Protein 6YXH (pdb70)

Sequence (350 aa):
FAPAADREGYWGPTTSTLDWCEENYSVTWYIAEFWNTVSNLIMIIPPMFGAVQSVRDGLEKRYIASYLALTVVGMGSWCFHMTLKYEMQLLDELPMIYSCCIFVYCMFECFKIKNSVNYHLLFTLVLFSLIVTTVYLKVKEPIFHQVMYGMLVFTLVLRSIYIVTWVYPWLRGLGYTSLGIFLLGFLFWNIDNIFCESLRNFRKKVPPIIGITTQFHAWWHILTGLGSYLHILFSLYTRTLYLRADLEDNWETLNDNLKVIEKADNAAQVKDALTKMRAAALDAQKATPPKLEDKSPDSPEMKDFRHGFDILVGQIDDALKLANEGKVKEAQAAAEQLKTTRNAYIQKYL

InterPro domains:
  IPR008901 Alkaline ceramidase [PF05875] (12-251)
  IPR008901 Alkaline ceramidase [PTHR46187] (1-266)

Solvent-accessible surface area: 19462 Å² total; per-residue (Å²): 236,103,94,92,83,71,88,116,55,114,177,44,118,66,76,23,65,33,69,23,31,6,23,11,11,51,88,36,155,126,9,0,0,47,76,1,0,47,12,0,85,58,13,32,87,45,0,88,139,3,4,77,80,2,82,179,73,63,61,43,174,36,2,27,37,2,5,70,12,7,9,70,12,0,94,3,4,79,31,2,0,34,40,0,73,38,98,50,0,22,96,17,11,24,16,31,0,83,9,6,9,53,14,11,27,2,0,78,6,0,56,86,134,115,152,40,81,38,127,155,33,59,128,79,16,84,98,44,14,108,97,4,22,68,48,4,71,169,79,113,93,19,120,55,10,59,94,39,34,34,75,4,28,114,44,13,34,90,40,16,60,105,0,8,80,187,51,40,80,206,3,144,51,33,10,100,66,12,37,42,34,26,99,71,0,95,94,48,37,47,60,12,50,125,126,72,88,39,90,143,18,172,199,159,131,70,122,47,127,89,0,37,45,28,12,38,7,9,89,31,5,43,20,13,0,77,2,18,55,35,22,2,42,1,4,23,99,0,4,78,35,90,72,162,52,84,22,135,63,14,50,110,48,2,31,82,17,4,106,65,0,43,141,9,138,71,53,74,75,3,92,70,0,0,71,91,0,88,58,4,0,58,74,0,27,174,33,48,0,72,128,7,126,118,91,60,92,93,14,102,58,6,106,57,0,76,97,0,0,85,53,1,15,32,35,0,57,89,1,26,131,54,21,95,101,48,103,51,174,90,0,45,70,13,3,102,86,0,48,77,5,37,66,56,82,0,79,109,24,59

B-factor: mean 84.84, std 27.96, range [41.09, 172.01]

Organism: Homo sapiens (NCBI:txid9606)

Foldseek 3Di:
DDDDDQQPDADDDQAAPDDFLARQQNPHNQFTQDLQQVLLCLQQPVLVVQLVVCVVVVHDPLLNVLSVLSNQLSVLSNQCRGRNHHVSVCSNLLSLLVSLLSLLLLLVCLQPDPPDDDVPSVVVSVVLSVVLVVVCVVPVDVVSSVVSSVVSVVVSLVSLVCCCPPPNVPCVVLSVLLVVLQVVLVVLVVCSVVVSDQDQCVPDDNPPVSNVVNNSSSSSSNSNSVSSSSSSVSSVVSNCVSVDDALVRLVVLLVVLLVQLLPPDDLVSLLVSLVSNLVSLVRNLPDQFPLCPVDDCPDPLNVQLNVLSVVLNVLSVVLNVCSVVVVSVVSSVCSVVNVVSCVVGHVVRD

Nearest PDB structures (foldseek):
  6yxh-assembly1_A  TM=1.003E+00  e=4.697E-46  Homo sapiens
  5yo3-assembly1_A  TM=9.743E-01  e=7.204E-10  Escherichia coli
  7f61-assembly1_B  TM=9.535E-01  e=5.838E-10  Escherichia coli
  5yo4-assembly1_A  TM=9.594E-01  e=1.097E-09  Escherichia coli
  5yo5-assembly3_C  TM=9.570E-01  e=1.536E-09  Escherichia coli

Radius of gyration: 27.74 Å; Cα contacts (8 Å, |Δi|>4): 445; chains: 1; bounding box: 47×47×91 Å

CATH classification: 1.20.120.10

Secondary structure (DSSP, 8-state):
-----S----SS---SS---SS-TTSS-SS-SSSHHHHTTGGGTHHHHHHHHHHHHTT--HHHHHHHHHHHHHHHHHHHHHHH--HHHHHHHHHHHHHHHHHHHHHHHHTTSPTT---HHHHHHHHHHHHHHHHHHHHS--HHHHHHHHHHHHHHHHHHHHHIIIII-GGGHHHHHHHHHHHHHHHHHHHHHHHS---HHHHHS--SSHHHHTT-HHHHHHHHHHHHHHHHHHHHHHHHHHHH---HHHHHHHHHHHHHHHHH--SHHHHHHHHHHHHHHHHHHTTS--GGGTTS-TTSHHHHHHHHHHHHHHHHHHHHHHHHHTT-HHHHHTHHHHHHHHHHHHTGGG-

Structure (mmCIF, N/CA/C/O backbone):
data_6YXH
#
_entry.id   6YXH
#
_cell.length_a   61.47
_cell.length_b   69.97
_cell.length_c   259.49
_cell.angle_alpha   90
_cell.angle_beta   90
_cell.angle_gamma   90
#
_symmetry.space_group_name_H-M   'C 2 2 21'
#
loop_
_entity.id
_entity.type
_entity.pdbx_description
1 polymer 'Alkaline ceramidase 3'
2 non-polymer 'ZINC ION'
3 non-polymer 'SULFATE ION'
4 non-polymer 'SODIUM ION'
5 non-polymer 'CALCIUM ION'
6 non-polymer 'MAGNESIUM ION'
7 water water
#
loop_
_atom_site.group_PDB
_atom_site.id
_atom_site.type_symbol
_atom_site.label_atom_id
_atom_site.label_alt_id
_atom_site.label_comp_id
_atom_site.label_asym_id
_atom_site.label_entity_id
_atom_site.label_seq_id
_atom_site.pdbx_PDB_ins_code
_atom_site.Cartn_x
_atom_site.Cartn_y
_atom_site.Cartn_z
_atom_site.occupancy
_atom_site.B_iso_or_equiv
_atom_site.auth_seq_id
_atom_site.auth_comp_id
_atom_site.auth_asym_id
_atom_site.auth_atom_id
_atom_site.pdbx_PDB_model_num
ATOM 1 N N . PHE A 1 1 ? 8.738 15.649 5.241 1 140.77 1 PHE A N 1
ATOM 2 C CA . PHE A 1 1 ? 8.334 14.708 6.287 1 141.4 1 PHE A CA 1
ATOM 3 C C . PHE A 1 1 ? 9.492 13.742 6.675 1 141.4 1 PHE A C 1
ATOM 4 O O . PHE A 1 1 ? 10.531 13.727 6.008 1 141.25 1 PHE A O 1
ATOM 12 N N . ALA A 1 2 ? 9.316 12.943 7.761 1 141.09 2 ALA A N 1
ATOM 13 C CA . ALA A 1 2 ? 10.309 11.957 8.203 1 141 2 ALA A CA 1
ATOM 14 C C . ALA A 1 2 ? 9.845 10.473 8.052 1 140.5 2 ALA A C 1
ATOM 15 O O . ALA A 1 2 ? 9.783 9.744 9.053 1 140.85 2 ALA A O 1
ATOM 17 N N . PRO A 1 3 ? 9.608 9.982 6.807 1 139.41 3 PRO A N 1
ATOM 18 C CA . PRO A 1 3 ? 9.091 8.619 6.631 1 138.51 3 PRO A CA 1
ATOM 19 C C . PRO A 1 3 ? 10.03 7.683 5.821 1 136.75 3 PRO A C 1
ATOM 20 O O . PRO A 1 3 ? 11.151 8.054 5.46 1 136.44 3 PRO A O 1
ATOM 24 N N . ALA A 1 4 ? 9.556 6.463 5.511 1 135.23 4 ALA A N 1
ATOM 25 C CA . ALA A 1 4 ? 10.336 5.502 4.754 1 134.66 4 ALA A CA 1
ATOM 26 C C . ALA A 1 4 ? 10.515 5.923 3.274 1 134.97 4 ALA A C 1
ATOM 27 O O . ALA A 1 4 ? 9.542 6.243 2.57 1 135.67 4 ALA A O 1
ATOM 29 N N . ALA A 1 5 ? 11.772 5.931 2.798 1 133.63 5 ALA A N 1
ATOM 30 C CA . ALA A 1 5 ? 12.064 6.287 1.416 1 132.06 5 ALA A CA 1
ATOM 31 C C . ALA A 1 5 ? 11.442 5.258 0.471 1 130.74 5 ALA A C 1
ATOM 32 O O . ALA A 1 5 ? 11.146 4.129 0.872 1 130.56 5 ALA A O 1
ATOM 34 N N . ASP A 1 6 ? 11.2 5.662 -0.771 1 129.66 6 ASP A N 1
ATOM 35 C CA . ASP A 1 6 ? 10.591 4.78 -1.767 1 129.05 6 ASP A CA 1
ATOM 36 C C . ASP A 1 6 ? 11.633 3.962 -2.571 1 127.17 6 ASP A C 1
ATOM 37 O O . ASP A 1 6 ? 11.263 3.013 -3.259 1 127.11 6 ASP A O 1
ATOM 42 N N . ARG A 1 7 ? 12.929 4.292 -2.429 1 125.58 7 ARG A N 1
ATOM 43 C CA . ARG A 1 7 ? 14.028 3.568 -3.041 1 124.8 7 ARG A CA 1
ATOM 44 C C . ARG A 1 7 ? 14.195 2.256 -2.246 1 124.95 7 ARG A C 1
ATOM 45 O O . ARG A 1 7 ? 14.852 2.256 -1.209 1 125.02 7 ARG A O 1
ATOM 53 N N . GLU A 1 8 ? 13.599 1.145 -2.708 1 124.86 8 GLU A N 1
ATOM 54 C CA . GLU A 1 8 ? 13.692 -0.139 -1.992 1 125.22 8 GLU A CA 1
ATOM 55 C C . GLU A 1 8 ? 14.936 -0.972 -2.354 1 126.21 8 GLU A C 1
ATOM 56 O O . GLU A 1 8 ? 14.851 -2.198 -2.441 1 126.12 8 GLU A O 1
ATOM 62 N N . GLY A 1 9 ? 16.073 -0.29 -2.524 1 126.92 9 GLY A N 1
ATOM 63 C CA . GLY A 1 9 ? 17.38 -0.844 -2.876 1 128.02 9 GLY A CA 1
ATOM 64 C C . GLY A 1 9 ? 17.639 -2.314 -2.594 1 129.12 9 GLY A C 1
ATOM 65 O O . GLY A 1 9 ? 17.281 -2.835 -1.532 1 128.91 9 GLY A O 1
ATOM 66 N N . TYR A 1 10 ? 18.28 -2.976 -3.563 1 130.04 10 TYR A N 1
ATOM 67 C CA . TYR A 1 10 ? 18.639 -4.397 -3.577 1 131.51 10 TYR A CA 1
ATOM 68 C C . TYR A 1 10 ? 20.022 -4.579 -4.322 1 132.01 10 TYR A C 1
ATOM 69 O O . TYR A 1 10 ? 20.752 -3.6 -4.473 1 132.33 10 TYR A O 1
ATOM 78 N N . TRP A 1 11 ? 20.396 -5.837 -4.682 1 131.89 11 TRP A N 1
ATOM 79 C CA . TRP A 1 11 ? 21.54 -6.352 -5.442 1 132.1 11 TRP A CA 1
ATOM 80 C C . TRP A 1 11 ? 22.817 -5.474 -5.493 1 130.41 11 TRP A C 1
ATOM 81 O O . TRP A 1 11 ? 23.406 -5.264 -6.561 1 130.18 11 TRP A O 1
ATOM 92 N N . GLY A 1 12 ? 23.253 -5.011 -4.33 1 128.84 12 GLY A N 1
ATOM 93 C CA . GLY A 1 12 ? 24.448 -4.186 -4.218 1 127.87 12 GLY A CA 1
ATOM 94 C C . GLY A 1 12 ? 24.191 -2.705 -4.031 1 126.29 12 GLY A C 1
ATOM 95 O O . GLY A 1 12 ? 23.18 -2.178 -4.492 1 126.11 12 GLY A O 1
ATOM 96 N N . PRO A 1 13 ? 25.108 -2 -3.345 1 125.08 13 PRO A N 1
ATOM 97 C CA . PRO A 1 13 ? 24.928 -0.547 -3.177 1 124.04 13 PRO A CA 1
ATOM 98 C C . PRO A 1 13 ? 25.234 0.227 -4.458 1 122.61 13 PRO A C 1
ATOM 99 O O . PRO A 1 13 ? 25.985 -0.24 -5.318 1 122.75 13 PRO A O 1
ATOM 103 N N . THR A 1 14 ? 24.625 1.401 -4.598 1 121.14 14 THR A N 1
ATOM 104 C CA . THR A 1 14 ? 24.802 2.224 -5.779 1 120.31 14 THR A CA 1
ATOM 105 C C . THR A 1 14 ? 26.157 2.918 -5.762 1 120.01 14 THR A C 1
ATOM 106 O O . THR A 1 14 ? 26.374 3.836 -4.971 1 120.14 14 THR A O 1
ATOM 110 N N . THR A 1 15 ? 27.073 2.477 -6.631 1 119.37 15 THR A N 1
ATOM 111 C CA . THR A 1 15 ? 28.41 3.071 -6.703 1 119.36 15 THR A CA 1
ATOM 112 C C . THR A 1 15 ? 28.554 4.055 -7.881 1 119.18 15 THR A C 1
ATOM 113 O O . THR A 1 15 ? 29.671 4.263 -8.354 1 119.42 15 THR A O 1
ATOM 117 N N . SER A 1 16 ? 27.444 4.626 -8.384 1 118.38 16 SER A N 1
ATOM 118 C CA . SER A 1 16 ? 27.508 5.574 -9.494 1 117.97 16 SER A CA 1
ATOM 119 C C . SER A 1 16 ? 27.508 7.021 -9.008 1 117.55 16 SER A C 1
ATOM 120 O O . SER A 1 16 ? 26.971 7.321 -7.939 1 117.79 16 SER A O 1
ATOM 123 N N . THR A 1 17 ? 28.072 7.932 -9.811 1 116.84 17 THR A N 1
ATOM 124 C CA . THR A 1 17 ? 28.097 9.356 -9.461 1 116.63 17 THR A CA 1
ATOM 125 C C . THR A 1 17 ? 26.708 10.043 -9.624 1 115.27 17 THR A C 1
ATOM 126 O O . THR A 1 17 ? 26.537 11.177 -9.167 1 115.54 17 THR A O 1
ATOM 130 N N . LEU A 1 18 ? 25.723 9.357 -10.239 1 113.52 18 LEU A N 1
ATOM 131 C CA . LEU A 1 18 ? 24.38 9.902 -10.358 1 112.48 18 LEU A CA 1
ATOM 132 C C . LEU A 1 18 ? 23.302 8.808 -10.292 1 110.48 18 LEU A C 1
ATOM 133 O O . LEU A 1 18 ? 23.529 7.67 -10.703 1 110.22 18 LEU A O 1
ATOM 138 N N . ASP A 1 19 ? 22.153 9.163 -9.702 1 109 19 ASP A N 1
ATOM 139 C CA . ASP A 1 19 ? 20.97 8.318 -9.517 1 107.98 19 ASP A CA 1
ATOM 140 C C . ASP A 1 19 ? 19.776 9.132 -10.011 1 106.92 19 ASP A C 1
ATOM 141 O O . ASP A 1 19 ? 19.625 10.303 -9.65 1 106.97 19 ASP A O 1
ATOM 146 N N . TRP A 1 20 ? 18.934 8.519 -10.832 1 105.86 20 TRP A N 1
ATOM 147 C CA . TRP A 1 20 ? 17.803 9.228 -11.42 1 105.72 20 TRP A CA 1
ATOM 148 C C . TRP A 1 20 ? 16.568 9.205 -10.512 1 106.81 20 TRP A C 1
ATOM 149 O O . TRP A 1 20 ? 16.512 8.411 -9.578 1 106.97 20 TRP A O 1
ATOM 160 N N . CYS A 1 21 ? 15.592 10.096 -10.765 1 107.56 21 CYS A N 1
ATOM 161 C CA . CYS A 1 21 ? 14.396 10.217 -9.93 1 108.79 21 CYS A CA 1
ATOM 162 C C . CYS A 1 21 ? 13.415 9.053 -10.087 1 109.41 21 CYS A C 1
ATOM 163 O O . CYS A 1 21 ? 12.219 9.236 -9.844 1 109.73 21 CYS A O 1
ATOM 166 N N . GLU A 1 22 ? 13.9 7.868 -10.474 1 109.34 22 GLU A N 1
ATOM 167 C CA . GLU A 1 22 ? 13.051 6.694 -10.501 1 110.06 22 GLU A CA 1
ATOM 168 C C . GLU A 1 22 ? 13.429 5.851 -9.282 1 111.09 22 GLU A C 1
ATOM 169 O O . GLU A 1 22 ? 14.615 5.634 -9.018 1 111.21 22 GLU A O 1
ATOM 175 N N . GLU A 1 23 ? 12.419 5.447 -8.503 1 111.6 23 GLU A N 1
ATOM 176 C CA . GLU A 1 23 ? 12.549 4.67 -7.263 1 112.42 23 GLU A CA 1
ATOM 177 C C . GLU A 1 23 ? 13.364 3.399 -7.51 1 112.71 23 GLU A C 1
ATOM 178 O O . GLU A 1 23 ? 12.996 2.595 -8.371 1 113.58 23 GLU A O 1
ATOM 184 N N . ASN A 1 24 ? 14.518 3.274 -6.82 1 111.69 24 ASN A N 1
ATOM 185 C CA . ASN A 1 24 ? 15.465 2.173 -6.976 1 110.97 24 ASN A CA 1
ATOM 186 C C . ASN A 1 24 ? 14.845 0.859 -6.605 1 110.19 24 ASN A C 1
ATOM 187 O O . ASN A 1 24 ? 14.186 0.769 -5.576 1 110.86 24 ASN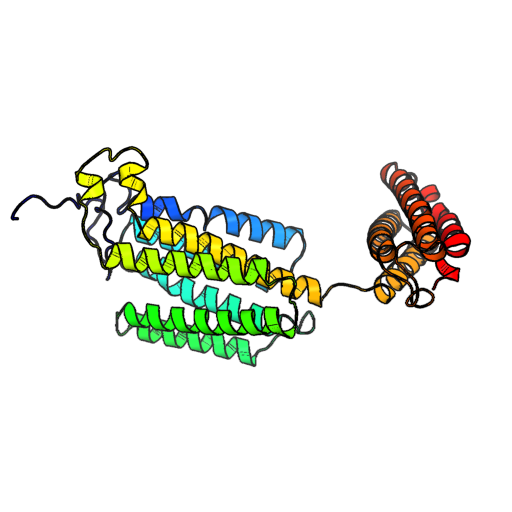 A O 1
ATOM 192 N N . TYR A 1 25 ? 14.974 -0.139 -7.49 1 108.98 25 TYR A N 1
ATOM 193 C CA . TYR A 1 25 ? 14.413 -1.486 -7.355 1 108.19 25 TYR A CA 1
ATOM 194 C C . TYR A 1 25 ? 12.975 -1.477 -6.788 1 110.18 25 TYR A C 1
ATOM 195 O O . TYR A 1 25 ? 12.709 -2.08 -5.756 1 110.6 25 TYR A O 1
ATOM 204 N N . SER A 1 26 ? 12.086 -0.707 -7.423 1 111.56 26 SER A N 1
ATOM 205 C CA . SER A 1 26 ? 10.698 -0.514 -7.003 1 113.45 26 SER A CA 1
ATOM 206 C C . SER A 1 26 ? 9.705 -1.474 -7.675 1 114.84 26 SER A C 1
ATOM 207 O O . SER A 1 26 ? 8.655 -1.76 -7.109 1 115.16 26 SER A O 1
ATOM 210 N N . VAL A 1 27 ? 9.988 -1.888 -8.911 1 115.5 27 VAL A N 1
ATOM 211 C CA . VAL A 1 27 ? 9.12 -2.79 -9.661 1 116.3 27 VAL A CA 1
ATOM 212 C C . VAL A 1 27 ? 9.578 -4.22 -9.384 1 117.5 27 VAL A C 1
ATOM 213 O O . VAL A 1 27 ? 8.766 -5.075 -9.02 1 117.63 27 VAL A O 1
ATOM 217 N N . THR A 1 28 ? 10.899 -4.459 -9.509 1 117.98 28 THR A N 1
ATOM 218 C CA . THR A 1 28 ? 11.499 -5.772 -9.313 1 118.53 28 THR A CA 1
ATOM 219 C C . THR A 1 28 ? 12.847 -5.717 -8.586 1 118.46 28 THR A C 1
ATOM 220 O O . THR A 1 28 ? 13.602 -4.746 -8.742 1 118.84 28 THR A O 1
ATOM 224 N N . TRP A 1 29 ? 13.174 -6.816 -7.86 1 117.6 29 TRP A N 1
ATOM 225 C CA . TRP A 1 29 ? 14.448 -7.033 -7.162 1 117.43 29 TRP A CA 1
ATOM 226 C C . TRP A 1 29 ? 15.635 -7.121 -8.145 1 117.35 29 TRP A C 1
ATOM 227 O O . TRP A 1 29 ? 16.774 -6.896 -7.75 1 117.46 29 TRP A O 1
ATOM 238 N N . TYR A 1 30 ? 15.371 -7.462 -9.422 1 116.85 30 TYR A N 1
ATOM 239 C CA . TYR A 1 30 ? 16.385 -7.619 -10.452 1 116.32 30 TYR A CA 1
ATOM 240 C C . TYR A 1 30 ? 17.049 -6.303 -10.903 1 115.56 30 TYR A C 1
ATOM 241 O O . TYR A 1 30 ? 18.283 -6.244 -10.984 1 115.86 30 TYR A O 1
ATOM 250 N N . ILE A 1 31 ? 16.253 -5.261 -11.238 1 114.32 31 ILE A N 1
ATOM 251 C CA . ILE A 1 31 ? 16.83 -4.024 -11.773 1 113.4 31 ILE A CA 1
ATOM 252 C C . ILE A 1 31 ? 16.436 -2.743 -11.002 1 112.55 31 ILE A C 1
ATOM 253 O O . ILE A 1 31 ? 15.302 -2.607 -10.531 1 113.04 31 ILE A O 1
ATOM 258 N N . ALA A 1 32 ? 17.396 -1.815 -10.849 1 111.34 32 ALA A N 1
ATOM 259 C CA . ALA A 1 32 ? 17.171 -0.497 -10.234 1 111.03 32 ALA A CA 1
ATOM 260 C C . ALA A 1 32 ? 16.595 0.369 -11.34 1 111.57 32 ALA A C 1
ATOM 261 O O . ALA A 1 32 ? 17.136 0.318 -12.449 1 112.35 32 ALA A O 1
ATOM 263 N N . GLU A 1 33 ? 15.527 1.167 -11.107 1 110.75 33 GLU A N 1
ATOM 264 C CA . GLU A 1 33 ? 14.948 1.982 -12.218 1 109.84 33 GLU A CA 1
ATOM 265 C C . GLU A 1 33 ? 14.511 1.069 -13.385 1 108.61 33 GLU A C 1
ATOM 266 O O . GLU A 1 33 ? 15.324 0.762 -14.252 1 108.35 33 GLU A O 1
ATOM 272 N N . PHE A 1 34 ? 13.281 0.55 -13.326 1 107.92 34 PHE A N 1
ATOM 273 C CA . PHE A 1 34 ? 12.741 -0.392 -14.297 1 107.94 34 PHE A CA 1
ATOM 274 C C . PHE A 1 34 ? 12.492 0.215 -15.682 1 108.56 34 PHE A C 1
ATOM 275 O O . PHE A 1 34 ? 13.021 -0.308 -16.662 1 109.03 34 PHE A O 1
ATOM 283 N N . TRP A 1 35 ? 11.715 1.31 -15.776 1 108.17 35 TRP A N 1
ATOM 284 C CA . TRP A 1 35 ? 11.423 1.937 -17.061 1 108.03 35 TRP A CA 1
ATOM 285 C C . TRP A 1 35 ? 12.663 2.564 -17.669 1 106.83 35 TRP A C 1
ATOM 286 O O . TRP A 1 35 ? 12.856 2.441 -18.873 1 106.9 35 TRP A O 1
ATOM 297 N N . ASN A 1 36 ? 13.576 3.093 -16.845 1 105.55 36 ASN A N 1
ATOM 298 C CA . ASN A 1 36 ? 14.856 3.594 -17.354 1 104.76 36 ASN A CA 1
ATOM 299 C C . ASN A 1 36 ? 15.744 2.442 -17.923 1 103.98 36 ASN A C 1
ATOM 300 O O . ASN A 1 36 ? 16.717 2.71 -18.618 1 104.26 36 ASN A O 1
ATOM 305 N N . THR A 1 37 ? 15.395 1.171 -17.651 1 102.96 37 THR A N 1
ATOM 306 C CA . THR A 1 37 ? 16.106 0.009 -18.169 1 102.64 37 THR A CA 1
ATOM 307 C C . THR A 1 37 ? 15.387 -0.572 -19.408 1 101.18 37 THR A C 1
ATOM 308 O O . THR A 1 37 ? 16 -0.648 -20.472 1 101.21 37 THR A O 1
ATOM 312 N N . VAL A 1 38 ? 14.089 -0.954 -19.282 1 99.64 38 VAL A N 1
ATOM 313 C CA . VAL A 1 38 ? 13.322 -1.534 -20.394 1 98.62 38 VAL A CA 1
ATOM 314 C C . VAL A 1 38 ? 13.058 -0.507 -21.557 1 97.46 38 VAL A C 1
ATOM 315 O O . VAL A 1 38 ? 12.897 -0.921 -22.703 1 96.96 38 VAL A O 1
ATOM 319 N N . SER A 1 39 ? 13.055 0.808 -21.267 1 96.74 39 SER A N 1
ATOM 320 C CA . SER A 1 39 ? 12.87 1.815 -22.308 1 96.7 39 SER A CA 1
ATOM 321 C C . SER A 1 39 ? 14.091 1.961 -23.243 1 96.99 39 SER A C 1
ATOM 322 O O . SER A 1 39 ? 14.019 2.706 -24.226 1 97.37 39 SER A O 1
ATOM 325 N N . ASN A 1 40 ? 15.187 1.238 -22.968 1 96.51 40 ASN A N 1
ATOM 326 C CA . ASN A 1 40 ? 16.359 1.269 -23.832 1 96.66 40 ASN A CA 1
ATOM 327 C C . ASN A 1 40 ? 16.277 0.296 -25.019 1 96.44 40 ASN A C 1
ATOM 328 O O . ASN A 1 40 ? 17.196 0.294 -25.826 1 96.79 40 ASN A O 1
ATOM 333 N N . LEU A 1 41 ? 15.221 -0.544 -25.114 1 95.55 41 LEU A N 1
ATOM 334 C CA . LEU A 1 41 ? 15.06 -1.533 -26.186 1 94.89 41 LEU A CA 1
ATOM 335 C C . LEU A 1 41 ? 14.948 -0.891 -27.557 1 94.1 41 LEU A C 1
ATOM 336 O O . LEU A 1 41 ? 15.517 -1.414 -28.514 1 94.38 41 LEU A O 1
ATOM 341 N N . ILE A 1 42 ? 14.275 0.272 -27.656 1 92.82 42 ILE A N 1
ATOM 342 C CA . ILE A 1 42 ? 14.164 0.961 -28.948 1 91.56 42 ILE A CA 1
ATOM 343 C C . ILE A 1 42 ? 15.49 1.68 -29.36 1 89.92 42 ILE A C 1
ATOM 344 O O . ILE A 1 42 ? 15.512 2.457 -30.307 1 90.44 42 ILE A O 1
ATOM 349 N N . MET A 1 43 ? 16.586 1.344 -28.699 1 87.98 43 MET A N 1
ATOM 350 C CA . MET A 1 43 ? 17.946 1.789 -28.973 1 87.1 43 MET A CA 1
ATOM 351 C C . MET A 1 43 ? 18.919 0.591 -29.039 1 86.22 43 MET A C 1
ATOM 352 O O . MET A 1 43 ? 20.125 0.789 -29.182 1 86.11 43 MET A O 1
ATOM 357 N N . ILE A 1 44 ? 18.402 -0.639 -28.887 1 85.47 44 ILE A N 1
ATOM 358 C CA . ILE A 1 44 ? 19.154 -1.864 -28.948 1 85.86 44 ILE A CA 1
ATOM 359 C C . ILE A 1 44 ? 18.62 -2.623 -30.162 1 85.18 44 ILE A C 1
ATOM 360 O O . ILE A 1 44 ? 19.396 -2.986 -31.045 1 84.91 44 ILE A O 1
ATOM 365 N N . ILE A 1 45 ? 17.292 -2.813 -30.234 1 84.77 45 ILE A N 1
ATOM 366 C CA . ILE A 1 45 ? 16.668 -3.558 -31.318 1 85.37 45 ILE A CA 1
ATOM 367 C C . ILE A 1 45 ? 16.673 -2.772 -32.658 1 85.96 45 ILE A C 1
ATOM 368 O O . ILE A 1 45 ? 17.302 -3.282 -33.591 1 86.33 45 ILE A O 1
ATOM 373 N N . PRO A 1 46 ? 16.039 -1.563 -32.816 1 85.7 46 PRO A N 1
ATOM 374 C CA . PRO A 1 46 ? 16.095 -0.876 -34.126 1 85.26 46 PRO A CA 1
ATOM 375 C C . PRO A 1 46 ? 17.496 -0.682 -34.712 1 85.54 46 PRO A C 1
ATOM 376 O O . PRO A 1 46 ? 17.675 -1.08 -35.862 1 86.03 46 PRO A O 1
ATOM 380 N N . PRO A 1 47 ? 18.52 -0.173 -33.984 1 85.4 47 PRO A N 1
ATOM 381 C CA . PRO A 1 47 ? 19.854 -0.041 -34.604 1 85.4 47 PRO A CA 1
ATOM 382 C C . PRO A 1 47 ? 20.538 -1.354 -34.964 1 85.41 47 PRO A C 1
ATOM 383 O O . PRO A 1 47 ? 21.435 -1.344 -35.804 1 85.59 47 PRO A O 1
ATOM 387 N N . MET A 1 48 ? 20.113 -2.475 -34.369 1 85.34 48 MET A N 1
ATOM 388 C CA . MET A 1 48 ? 20.684 -3.77 -34.724 1 86.19 48 MET A CA 1
ATOM 389 C C . MET A 1 48 ? 20.11 -4.275 -36.053 1 85.61 48 MET A C 1
ATOM 390 O O . MET A 1 48 ? 20.838 -4.866 -36.852 1 85.27 48 MET A O 1
ATOM 395 N N . PHE A 1 49 ? 18.827 -3.968 -36.317 1 85.3 49 PHE A N 1
ATOM 396 C CA . PHE A 1 49 ? 18.152 -4.269 -37.582 1 85.43 49 PHE A CA 1
ATOM 397 C C . PHE A 1 49 ? 18.684 -3.41 -38.754 1 84.3 49 PHE A C 1
ATOM 398 O O . PHE A 1 49 ? 18.662 -3.858 -39.91 1 84.06 49 PHE A O 1
ATOM 406 N N . GLY A 1 50 ? 19.151 -2.193 -38.435 1 83.01 50 GLY A N 1
ATOM 407 C CA . GLY A 1 50 ? 19.755 -1.28 -39.392 1 81.64 50 GLY A CA 1
ATOM 408 C C . GLY A 1 50 ? 21.17 -1.706 -39.739 1 80.03 50 GLY A C 1
ATOM 409 O O . GLY A 1 50 ? 21.569 -1.643 -40.9 1 79.31 50 GLY A O 1
ATOM 410 N N . ALA A 1 51 ? 21.941 -2.161 -38.743 1 79.67 51 ALA A N 1
ATOM 411 C CA . ALA A 1 51 ? 23.313 -2.613 -38.987 1 80.08 51 ALA A CA 1
ATOM 412 C C . ALA A 1 51 ? 23.338 -3.871 -39.868 1 80.87 51 ALA A C 1
ATOM 413 O O . ALA A 1 51 ? 24.238 -4.015 -40.697 1 80.83 51 ALA A O 1
ATOM 415 N N . VAL A 1 52 ? 22.351 -4.782 -39.695 1 81.16 52 VAL A N 1
ATOM 416 C CA . VAL A 1 52 ? 22.314 -6.007 -40.489 1 81.89 52 VAL A CA 1
ATOM 417 C C . VAL A 1 52 ? 21.791 -5.726 -41.904 1 82.33 52 VAL A C 1
ATOM 418 O O . VAL A 1 52 ? 22.314 -6.306 -42.855 1 82.6 52 VAL A O 1
ATOM 422 N N . GLN A 1 53 ? 20.815 -4.802 -42.071 1 82.12 53 GLN A N 1
ATOM 423 C CA . GLN A 1 53 ? 20.354 -4.433 -43.412 1 82.25 53 GLN A CA 1
ATOM 424 C C . GLN A 1 53 ? 21.516 -3.724 -44.142 1 82.14 53 GLN A C 1
ATOM 425 O O . GLN A 1 53 ? 21.789 -4.042 -45.289 1 82.53 53 GLN A O 1
ATOM 431 N N . SER A 1 54 ? 22.235 -2.835 -43.448 1 81.41 54 SER A N 1
ATOM 432 C CA . SER A 1 54 ? 23.394 -2.136 -44.004 1 81.08 54 SER A CA 1
ATOM 433 C C . SER A 1 54 ? 24.51 -3.078 -44.477 1 80.06 54 SER A C 1
ATOM 434 O O . SER A 1 54 ? 25.16 -2.768 -45.466 1 79.59 54 SER A O 1
ATOM 437 N N . VAL A 1 55 ? 24.745 -4.204 -43.782 1 79.99 55 VAL A N 1
ATOM 438 C CA . VAL A 1 55 ? 25.76 -5.163 -44.233 1 80.58 55 VAL A CA 1
ATOM 439 C C . VAL A 1 55 ? 25.224 -5.941 -45.449 1 81.05 55 VAL A C 1
ATOM 440 O O . VAL A 1 55 ? 25.933 -6.086 -46.447 1 81.11 55 VAL A O 1
ATOM 444 N N . ARG A 1 56 ? 23.939 -6.349 -45.41 1 80.93 56 ARG A N 1
ATOM 445 C CA . ARG A 1 56 ? 23.341 -7.123 -46.49 1 81.24 56 ARG A CA 1
ATOM 446 C C . ARG A 1 56 ? 23.343 -6.311 -47.774 1 79.86 56 ARG A C 1
ATOM 447 O O . ARG A 1 56 ? 23.867 -6.779 -48.77 1 80.54 56 ARG A O 1
ATOM 455 N N . ASP A 1 57 ? 22.905 -5.057 -47.71 1 77.94 57 ASP A N 1
ATOM 456 C CA . ASP A 1 57 ? 22.899 -4.12 -48.838 1 76.23 57 ASP A CA 1
ATOM 457 C C . ASP A 1 57 ? 24.295 -3.669 -49.29 1 73.96 57 ASP A C 1
ATOM 458 O O . ASP A 1 57 ? 24.381 -2.862 -50.208 1 74.8 57 ASP A O 1
ATOM 463 N N . GLY A 1 58 ? 25.351 -4.128 -48.633 1 71.25 58 GLY A N 1
ATOM 464 C CA . GLY A 1 58 ? 26.705 -3.718 -48.949 1 69.89 58 GLY A CA 1
ATOM 465 C C . GLY A 1 58 ? 26.919 -2.217 -48.881 1 68.76 58 GLY A C 1
ATOM 466 O O . GLY A 1 58 ? 27.308 -1.613 -49.882 1 69 58 GLY A O 1
ATOM 467 N N . LEU A 1 59 ? 26.606 -1.58 -47.725 1 66.97 59 LEU A N 1
ATOM 468 C CA . LEU A 1 59 ? 26.81 -0.14 -47.564 1 65.52 59 LEU A CA 1
ATOM 469 C C . LEU A 1 59 ? 28.211 0.132 -47.023 1 64.92 59 LEU A C 1
ATOM 470 O O . LEU A 1 59 ? 28.932 -0.817 -46.685 1 65.41 59 LEU A O 1
ATOM 475 N N . GLU A 1 60 ? 28.627 1.419 -46.984 1 63.55 60 GLU A N 1
ATOM 476 C CA . GLU A 1 60 ? 29.941 1.813 -46.477 1 62.43 60 GLU A CA 1
ATOM 477 C C . GLU A 1 60 ? 30.043 1.569 -44.996 1 62.81 60 GLU A C 1
ATOM 478 O O . GLU A 1 60 ? 29.12 1.902 -44.271 1 62.74 60 GLU A O 1
ATOM 484 N N . LYS A 1 61 ? 31.163 0.955 -44.564 1 63.42 61 LYS A N 1
ATOM 485 C CA . LYS A 1 61 ? 31.525 0.586 -43.195 1 64.58 61 LYS A CA 1
ATOM 486 C C . LYS A 1 61 ? 31.098 1.592 -42.125 1 64.96 61 LYS A C 1
ATOM 487 O O . LYS A 1 61 ? 30.563 1.189 -41.09 1 64.72 61 LYS A O 1
ATOM 493 N N . ARG A 1 62 ? 31.353 2.896 -42.369 1 65.14 62 ARG A N 1
ATOM 494 C CA . ARG A 1 62 ? 31.017 3.975 -41.466 1 65.63 62 ARG A CA 1
ATOM 495 C C . ARG A 1 62 ? 29.533 4.032 -41.145 1 67.51 62 ARG A C 1
ATOM 496 O O . ARG A 1 62 ? 29.196 4.408 -40.032 1 68.43 62 ARG A O 1
ATOM 504 N N . TYR A 1 63 ? 28.641 3.627 -42.067 1 68.27 63 TYR A N 1
ATOM 505 C CA . TYR A 1 63 ? 27.2 3.607 -41.76 1 69.39 63 TYR A CA 1
ATOM 506 C C . TYR A 1 63 ? 26.806 2.327 -40.982 1 69.26 63 TYR A C 1
ATOM 507 O O . TYR A 1 63 ? 25.777 2.33 -40.304 1 69.66 63 TYR A O 1
ATOM 516 N N . ILE A 1 64 ? 27.636 1.267 -41.032 1 68.44 64 ILE A N 1
ATOM 517 C CA . ILE A 1 64 ? 27.375 0.047 -40.267 1 68.77 64 ILE A CA 1
ATOM 518 C C . ILE A 1 64 ? 27.793 0.306 -38.798 1 69.18 64 ILE A C 1
ATOM 519 O O . ILE A 1 64 ? 27.034 0.003 -37.868 1 69.74 64 ILE A O 1
ATOM 524 N N . ALA A 1 65 ? 28.999 0.909 -38.619 1 68.33 65 ALA A N 1
ATOM 525 C CA . ALA A 1 65 ? 29.572 1.335 -37.36 1 67.77 65 ALA A CA 1
ATOM 526 C C . ALA A 1 65 ? 28.61 2.305 -36.67 1 68.56 65 ALA A C 1
ATOM 527 O O . ALA A 1 65 ? 28.424 2.208 -35.476 1 69.12 65 ALA A O 1
ATOM 529 N N . SER A 1 66 ? 27.99 3.223 -37.402 1 68.83 66 SER A N 1
ATOM 530 C CA . SER A 1 66 ? 27.041 4.184 -36.843 1 69.69 66 SER A CA 1
ATOM 531 C C . SER A 1 66 ? 25.879 3.492 -36.131 1 70.61 66 SER A C 1
ATOM 532 O O . SER A 1 66 ? 25.572 3.837 -34.997 1 71.61 66 SER A O 1
ATOM 535 N N . TYR A 1 67 ? 25.285 2.486 -36.765 1 70.59 67 TYR A N 1
ATOM 536 C CA . TYR A 1 67 ? 24.19 1.682 -36.227 1 71.36 67 TYR A CA 1
ATOM 537 C C . TYR A 1 67 ? 24.621 0.791 -35.049 1 72.62 67 TYR A C 1
ATOM 538 O O . TYR A 1 67 ? 23.84 0.55 -34.127 1 72.63 67 TYR A O 1
ATOM 547 N N . LEU A 1 68 ? 25.851 0.27 -35.108 1 73.13 68 LEU A N 1
ATOM 548 C CA . LEU A 1 68 ? 26.406 -0.571 -34.06 1 73.76 68 LEU A CA 1
ATOM 549 C C . LEU A 1 68 ? 26.753 0.251 -32.832 1 74.78 68 LEU A C 1
ATOM 550 O O . LEU A 1 68 ? 26.485 -0.18 -31.704 1 75.15 68 LEU A O 1
ATOM 555 N N . ALA A 1 69 ? 27.302 1.45 -33.043 1 75.2 69 ALA A N 1
ATOM 556 C CA . ALA A 1 69 ? 27.637 2.384 -31.979 1 76.21 69 ALA A CA 1
ATOM 557 C C . ALA A 1 69 ? 26.369 2.753 -31.183 1 77.13 69 ALA A C 1
ATOM 558 O O . ALA A 1 69 ? 26.37 2.646 -29.96 1 77.72 69 ALA A O 1
ATOM 560 N N . LEU A 1 70 ? 25.266 3.057 -31.873 1 77.13 70 LEU A N 1
ATOM 561 C CA . LEU A 1 70 ? 23.994 3.346 -31.223 1 77.73 70 LEU A CA 1
ATOM 562 C C . LEU A 1 70 ? 23.465 2.114 -30.429 1 79.2 70 LEU A C 1
ATOM 563 O O . LEU A 1 70 ? 22.76 2.287 -29.445 1 80.13 70 LEU A O 1
ATOM 568 N N . THR A 1 71 ? 23.815 0.882 -30.833 1 79.45 71 THR A N 1
ATOM 569 C CA . THR A 1 71 ? 23.391 -0.321 -30.119 1 80.21 71 THR A CA 1
ATOM 570 C C . THR A 1 71 ? 24.225 -0.464 -28.86 1 81.21 71 THR A C 1
ATOM 571 O O . THR A 1 71 ? 23.662 -0.759 -27.809 1 81.53 71 THR A O 1
ATOM 575 N N . VAL A 1 72 ? 25.559 -0.216 -28.958 1 81.2 72 VAL A N 1
ATOM 576 C CA . VAL A 1 72 ? 26.517 -0.226 -27.855 1 81.22 72 VAL A CA 1
ATOM 577 C C . VAL A 1 72 ? 26.062 0.76 -26.782 1 82.02 72 VAL A C 1
ATOM 578 O O . VAL A 1 72 ? 26.065 0.424 -25.596 1 82.36 72 VAL A O 1
ATOM 582 N N . VAL A 1 73 ? 25.643 1.96 -27.199 1 82.57 73 VAL A N 1
ATOM 583 C CA . VAL A 1 73 ? 25.112 2.981 -26.289 1 83.46 73 VAL A CA 1
ATOM 584 C C . VAL A 1 73 ? 23.848 2.455 -25.601 1 85.12 73 VAL A C 1
ATOM 585 O O . VAL A 1 73 ? 23.69 2.632 -24.401 1 85.87 73 VAL A O 1
ATOM 589 N N . GLY A 1 74 ? 22.973 1.813 -26.365 1 85.55 74 GLY A N 1
ATOM 590 C CA . GLY A 1 74 ? 21.738 1.234 -25.86 1 86.69 74 GLY A CA 1
ATOM 591 C C . GLY A 1 74 ? 21.946 0.19 -24.784 1 87.84 74 GLY A C 1
ATOM 592 O O . GLY A 1 74 ? 21.257 0.219 -23.766 1 88.15 74 GLY A O 1
ATOM 593 N N . MET A 1 75 ? 22.906 -0.725 -24.986 1 88.5 75 MET A N 1
ATOM 594 C CA . MET A 1 75 ? 23.228 -1.782 -24.023 1 89.85 75 MET A CA 1
ATOM 595 C C . MET A 1 75 ? 23.905 -1.238 -22.772 1 91.22 75 MET A C 1
ATOM 596 O O . MET A 1 75 ? 23.696 -1.764 -21.668 1 91.55 75 MET A O 1
ATOM 601 N N . GLY A 1 76 ? 24.731 -0.212 -22.951 1 91.69 76 GLY A N 1
ATOM 602 C CA . GLY A 1 76 ? 25.411 0.436 -21.841 1 92.75 76 GLY A CA 1
ATOM 603 C C . GLY A 1 76 ? 24.437 1.142 -20.924 1 93.9 76 GLY A C 1
ATOM 604 O O . GLY A 1 76 ? 24.593 1.1 -19.708 1 94.14 76 GLY A O 1
ATOM 605 N N . SER A 1 77 ? 23.392 1.753 -21.503 1 94.54 77 SER A N 1
ATOM 606 C CA . SER A 1 77 ? 22.34 2.447 -20.77 1 95.56 77 SER A CA 1
ATOM 607 C C . SER A 1 77 ? 21.501 1.448 -19.994 1 97.26 77 SER A C 1
ATOM 608 O O . SER A 1 77 ? 21.21 1.67 -18.821 1 97.41 77 SER A O 1
ATOM 611 N N . TRP A 1 78 ? 21.132 0.341 -20.646 1 98.29 78 TRP A N 1
ATOM 612 C CA . TRP A 1 78 ? 20.357 -0.747 -20.056 1 99.87 78 TRP A CA 1
ATOM 613 C C . TRP A 1 78 ? 21.105 -1.35 -18.861 1 100.41 78 TRP A C 1
ATOM 614 O O . TRP A 1 78 ? 20.478 -1.716 -17.871 1 100.38 78 TRP A O 1
ATOM 625 N N . CYS A 1 79 ? 22.446 -1.413 -18.94 1 100.61 79 CYS A N 1
ATOM 626 C CA . CYS A 1 79 ? 23.287 -1.919 -17.866 1 101.15 79 CYS A CA 1
ATOM 627 C C . CYS A 1 79 ? 23.521 -0.915 -16.746 1 101.76 79 CYS A C 1
ATOM 628 O O . CYS A 1 79 ? 23.583 -1.318 -15.591 1 102.1 79 CYS A O 1
ATOM 631 N N . PHE A 1 80 ? 23.674 0.374 -17.067 1 101.97 80 PHE A N 1
ATOM 632 C CA . PHE A 1 80 ? 23.849 1.414 -16.048 1 102.58 80 PHE A CA 1
ATOM 633 C C . PHE A 1 80 ? 22.542 1.537 -15.25 1 102.59 80 PHE A C 1
ATOM 634 O O . PHE A 1 80 ? 22.566 1.588 -14.024 1 102.81 80 PHE A O 1
ATOM 642 N N . HIS A 1 81 ? 21.406 1.557 -15.948 1 102.09 81 HIS A N 1
ATOM 643 C CA . HIS A 1 81 ? 20.107 1.675 -15.303 1 101.96 81 HIS A CA 1
ATOM 644 C C . HIS A 1 81 ? 19.631 0.396 -14.612 1 101.83 81 HIS A C 1
ATOM 645 O O . HIS A 1 81 ? 18.547 0.408 -14.05 1 101.82 81 HIS A O 1
ATOM 652 N N . MET A 1 82 ? 20.39 -0.7 -14.669 1 101.34 82 MET A N 1
ATOM 653 C CA . MET A 1 82 ? 19.997 -1.946 -14.022 1 101.4 82 MET A CA 1
ATOM 654 C C . MET A 1 82 ? 20.775 -2.123 -12.703 1 101.81 82 MET A C 1
ATOM 655 O O . MET A 1 82 ? 20.205 -2.5 -11.673 1 101.41 82 MET A O 1
ATOM 660 N N . THR A 1 83 ? 22.072 -1.807 -12.743 1 102.23 83 THR A N 1
ATOM 661 C CA . THR A 1 83 ? 22.968 -1.963 -11.614 1 103.06 83 THR A CA 1
ATOM 662 C C . THR A 1 83 ? 23.19 -0.661 -10.83 1 104.77 83 THR A C 1
ATOM 663 O O . THR A 1 83 ? 23.185 -0.67 -9.602 1 105.76 83 THR A O 1
ATOM 667 N N . LEU A 1 84 ? 23.458 0.431 -11.53 1 105.02 84 LEU A N 1
ATOM 668 C CA . LEU A 1 84 ? 23.762 1.726 -10.926 1 105.66 84 LEU A CA 1
ATOM 669 C C . LEU A 1 84 ? 25.189 1.78 -10.329 1 106.3 84 LEU A C 1
ATOM 670 O O . LEU A 1 84 ? 25.464 2.662 -9.527 1 106.45 84 LEU A O 1
ATOM 675 N N . LYS A 1 85 ? 26.112 0.917 -10.789 1 106.72 85 LYS A N 1
ATOM 676 C CA . LYS A 1 85 ? 27.516 1.023 -10.382 1 108.17 85 LYS A CA 1
ATOM 677 C C . LYS A 1 85 ? 28.293 1.941 -11.378 1 109.47 85 LYS A C 1
ATOM 678 O O . LYS A 1 85 ? 27.82 2.152 -12.497 1 110 85 LYS A O 1
ATOM 684 N N . TYR A 1 86 ? 29.467 2.486 -10.98 1 109.81 86 TYR A N 1
ATOM 685 C CA . TYR A 1 86 ? 30.284 3.394 -11.812 1 110.67 86 TYR A CA 1
ATOM 686 C C . TYR A 1 86 ? 30.804 2.743 -13.09 1 110.84 86 TYR A C 1
ATOM 687 O O . TYR A 1 86 ? 30.987 3.417 -14.109 1 110.79 86 TYR A O 1
ATOM 696 N N . GLU A 1 87 ? 31.067 1.437 -13.022 1 110.67 87 GLU A N 1
ATOM 697 C CA . GLU A 1 87 ? 31.577 0.658 -14.138 1 110.83 87 GLU A CA 1
ATOM 698 C C . GLU A 1 87 ? 30.53 0.633 -15.245 1 110.41 87 GLU A C 1
ATOM 699 O O . GLU A 1 87 ? 30.848 0.955 -16.387 1 110.63 87 GLU A O 1
ATOM 705 N N . MET A 1 88 ? 29.263 0.359 -14.89 1 109.68 88 MET A N 1
ATOM 706 C CA . MET A 1 88 ? 28.183 0.359 -15.875 1 109.32 88 MET A CA 1
ATOM 707 C C . MET A 1 88 ? 27.694 1.754 -16.247 1 108.85 88 MET A C 1
ATOM 708 O O . MET A 1 88 ? 27.033 1.892 -17.266 1 109.48 88 MET A O 1
ATOM 713 N N . GLN A 1 89 ? 28.033 2.787 -15.458 1 107.58 89 GLN A N 1
ATOM 714 C CA . GLN A 1 89 ? 27.683 4.176 -15.756 1 106.36 89 GLN A CA 1
ATOM 715 C C . GLN A 1 89 ? 28.499 4.685 -16.952 1 105.11 89 GLN A C 1
ATOM 716 O O . GLN A 1 89 ? 27.932 5.228 -17.901 1 105.37 89 GLN A O 1
ATOM 722 N N . LEU A 1 90 ? 29.824 4.474 -16.919 1 103.43 90 LEU A N 1
ATOM 723 C CA . LEU A 1 90 ? 30.724 4.855 -17.997 1 102.11 90 LEU A CA 1
ATOM 724 C C . LEU A 1 90 ? 30.401 4.077 -19.286 1 101.24 90 LEU A C 1
ATOM 725 O O . LEU A 1 90 ? 30.622 4.593 -20.372 1 101.42 90 LEU A O 1
ATOM 730 N N . LEU A 1 91 ? 29.868 2.85 -19.175 1 100.08 91 LEU A N 1
ATOM 731 C CA . LEU A 1 91 ? 29.44 2.085 -20.346 1 99.22 91 LEU A CA 1
ATOM 732 C C . LEU A 1 91 ? 28.198 2.686 -21.032 1 97.81 91 LEU A C 1
ATOM 733 O O . LEU A 1 91 ? 27.812 2.235 -22.096 1 97.94 91 LEU A O 1
ATOM 738 N N . ASP A 1 92 ? 27.566 3.672 -20.422 1 96.64 92 ASP A N 1
ATOM 739 C CA . ASP A 1 92 ? 26.45 4.377 -21.003 1 96.28 92 ASP A CA 1
ATOM 740 C C . ASP A 1 92 ? 27.067 5.679 -21.582 1 94.99 92 ASP A C 1
ATOM 741 O O . ASP A 1 92 ? 27.011 5.91 -22.792 1 95.12 92 ASP A O 1
ATOM 746 N N . GLU A 1 93 ? 27.747 6.45 -20.716 1 93.14 93 GLU A N 1
ATOM 747 C CA . GLU A 1 93 ? 28.349 7.752 -20.97 1 91.77 93 GLU A CA 1
ATOM 748 C C . GLU A 1 93 ? 29.5 7.825 -22.008 1 89.66 93 GLU A C 1
ATOM 749 O O . GLU A 1 93 ? 29.436 8.685 -22.873 1 89.48 93 GLU A O 1
ATOM 755 N N . LEU A 1 94 ? 30.569 7.023 -21.887 1 88.09 94 LEU A N 1
ATOM 756 C CA . LEU A 1 94 ? 31.7 7.091 -22.814 1 87.28 94 LEU A CA 1
ATOM 757 C C . LEU A 1 94 ? 31.347 6.706 -24.24 1 87.22 94 LEU A C 1
ATOM 758 O O . LEU A 1 94 ? 31.744 7.456 -25.146 1 87.9 94 LEU A O 1
ATOM 763 N N . PRO A 1 95 ? 30.542 5.624 -24.492 1 85.85 95 PRO A N 1
ATOM 764 C CA . PRO A 1 95 ? 30.144 5.317 -25.871 1 84.67 95 PRO A CA 1
ATOM 765 C C . PRO A 1 95 ? 29.405 6.46 -26.54 1 83.31 95 PRO A C 1
ATOM 766 O O . PRO A 1 95 ? 29.548 6.611 -27.738 1 83.45 95 PRO A O 1
ATOM 770 N N . MET A 1 96 ? 28.64 7.269 -25.78 1 82.04 96 MET A N 1
ATOM 771 C CA . MET A 1 96 ? 27.901 8.423 -26.302 1 81.2 96 MET A CA 1
ATOM 772 C C . MET A 1 96 ? 28.815 9.419 -26.985 1 79.55 96 MET A C 1
ATOM 773 O O . MET A 1 96 ? 28.39 10.067 -27.937 1 78.9 96 MET A O 1
ATOM 778 N N . ILE A 1 97 ? 30.056 9.579 -26.466 1 78.88 97 ILE A N 1
ATOM 779 C CA . ILE A 1 97 ? 31.043 10.5 -27.035 1 78.9 97 ILE A CA 1
ATOM 780 C C . ILE A 1 97 ? 31.583 9.928 -28.335 1 78.71 97 ILE A C 1
ATOM 781 O O . ILE A 1 97 ? 31.659 10.634 -29.345 1 78.61 97 ILE A O 1
ATOM 786 N N . TYR A 1 98 ? 31.924 8.629 -28.309 1 78.32 98 TYR A N 1
ATOM 787 C CA . TYR A 1 98 ? 32.489 7.886 -29.437 1 78.22 98 TYR A CA 1
ATOM 788 C C . TYR A 1 98 ? 31.511 7.737 -30.592 1 76.3 98 TYR A C 1
ATOM 789 O O . TYR A 1 98 ? 31.862 8.039 -31.722 1 76.16 98 TYR A O 1
ATOM 798 N N . SER A 1 99 ? 30.278 7.33 -30.315 1 75.11 99 SER A N 1
ATOM 799 C CA . SER A 1 99 ? 29.257 7.204 -31.341 1 75.04 99 SER A CA 1
ATOM 800 C C . SER A 1 99 ? 28.961 8.563 -31.957 1 74.55 99 SER A C 1
ATOM 801 O O . SER A 1 99 ? 28.815 8.641 -33.167 1 75.24 99 SER A O 1
ATOM 804 N N . CYS A 1 100 ? 28.967 9.63 -31.162 1 73.49 100 CYS A N 1
ATOM 805 C CA . CYS A 1 100 ? 28.774 10.971 -31.702 1 73.76 100 CYS A CA 1
ATOM 806 C C . CYS A 1 100 ? 29.958 11.417 -32.579 1 73.29 100 CYS A C 1
ATOM 807 O O . CYS A 1 100 ? 29.789 12.241 -33.475 1 73.53 100 CYS A O 1
ATOM 810 N N . CYS A 1 101 ? 31.152 10.885 -32.318 1 72.55 101 CYS A N 1
ATOM 811 C CA . CYS A 1 101 ? 32.332 11.173 -33.117 1 72.07 101 CYS A CA 1
ATOM 812 C C . CYS A 1 101 ? 32.251 10.429 -34.449 1 70.98 101 CYS A C 1
ATOM 813 O O . CYS A 1 101 ? 32.67 10.984 -35.463 1 71.93 101 CYS A O 1
ATOM 816 N N . ILE A 1 102 ? 31.677 9.201 -34.46 1 68.92 102 ILE A N 1
ATOM 817 C CA . ILE A 1 102 ? 31.44 8.425 -35.677 1 68.06 102 ILE A CA 1
ATOM 818 C C . ILE A 1 102 ? 30.45 9.208 -36.556 1 67.02 102 ILE A C 1
ATOM 819 O O . ILE A 1 102 ? 30.706 9.394 -37.74 1 67.45 102 ILE A O 1
ATOM 824 N N . PHE A 1 103 ? 29.37 9.735 -35.957 1 65.7 103 PHE A N 1
ATOM 825 C CA . PHE A 1 103 ? 28.373 10.552 -36.64 1 65.33 103 PHE A CA 1
ATOM 826 C C . PHE A 1 103 ? 28.94 11.816 -37.288 1 65.81 103 PHE A C 1
ATOM 827 O O . PHE A 1 103 ? 28.522 12.174 -38.39 1 66.8 103 PHE A O 1
ATOM 835 N N . VAL A 1 104 ? 29.876 12.5 -36.621 1 65.44 104 VAL A N 1
ATOM 836 C CA . VAL A 1 104 ? 30.539 13.705 -37.138 1 65.25 104 VAL A CA 1
ATOM 837 C C . VAL A 1 104 ? 31.459 13.362 -38.308 1 64.92 104 VAL A C 1
ATOM 838 O O . VAL A 1 104 ? 31.584 14.147 -39.247 1 65.33 104 VAL A O 1
ATOM 842 N N . TYR A 1 105 ? 32.054 12.163 -38.294 1 64.24 105 TYR A N 1
ATOM 843 C CA . TYR A 1 105 ? 32.887 11.716 -39.4 1 63.81 105 TYR A CA 1
ATOM 844 C C . TYR A 1 105 ? 32.001 11.481 -40.65 1 63.27 105 TYR A C 1
ATOM 845 O O . TYR A 1 105 ? 32.356 11.88 -41.752 1 63.46 105 TYR A O 1
ATOM 854 N N . CYS A 1 106 ? 30.847 10.858 -40.462 1 62.03 106 CYS A N 1
ATOM 855 C CA . CYS A 1 106 ? 29.93 10.611 -41.539 1 61.45 106 CYS A CA 1
ATOM 856 C C . CYS A 1 106 ? 29.321 11.856 -42.089 1 62.24 106 CYS A C 1
ATOM 857 O O . CYS A 1 106 ? 29.233 11.977 -43.307 1 63.5 106 CYS A O 1
ATOM 860 N N . MET A 1 107 ? 28.839 12.754 -41.228 1 62.06 107 MET A N 1
ATOM 861 C CA . MET A 1 107 ? 28.219 13.982 -41.695 1 62.52 107 MET A CA 1
ATOM 862 C C . MET A 1 107 ? 29.139 14.9 -42.433 1 62.04 107 MET A C 1
ATOM 863 O O . MET A 1 107 ? 28.712 15.575 -43.375 1 62.3 107 MET A O 1
ATOM 868 N N . PHE A 1 108 ? 30.386 14.96 -42.003 1 61.81 108 PHE A N 1
ATOM 869 C CA . PHE A 1 108 ? 31.353 15.837 -42.646 1 61.99 108 PHE A CA 1
ATOM 870 C C . PHE A 1 108 ? 32.018 15.193 -43.865 1 60.61 108 PHE A C 1
ATOM 871 O O . PHE A 1 108 ? 32.543 15.914 -44.694 1 60.83 108 PHE A O 1
ATOM 879 N N . GLU A 1 109 ? 31.941 13.86 -44.023 1 59.16 109 GLU A N 1
ATOM 880 C CA . GLU A 1 109 ? 32.549 13.178 -45.164 1 58.06 109 GLU A CA 1
ATOM 881 C C . GLU A 1 109 ? 31.584 12.752 -46.256 1 56.63 109 GLU A C 1
ATOM 882 O O . GLU A 1 109 ? 32.042 12.14 -47.201 1 56.87 109 GLU A O 1
ATOM 888 N N . CYS A 1 110 ? 30.288 13.078 -46.145 1 55.39 110 CYS A N 1
ATOM 889 C CA . CYS A 1 110 ? 29.167 12.714 -47.021 1 54.79 110 CYS A CA 1
ATOM 890 C C . CYS A 1 110 ? 29.315 13.089 -48.522 1 54.72 110 CYS A C 1
ATOM 891 O O . CYS A 1 110 ? 28.594 12.518 -49.363 1 54.65 110 CYS A O 1
ATOM 894 N N . PHE A 1 111 ? 30.174 14.063 -48.859 1 54.67 111 PHE A N 1
ATOM 895 C CA . PHE A 1 111 ? 30.351 14.457 -50.263 1 55.27 111 PHE A CA 1
ATOM 896 C C . PHE A 1 111 ? 31.752 14.175 -50.76 1 56.51 111 PHE A C 1
ATOM 897 O O . PHE A 1 111 ? 32.251 14.862 -51.638 1 56.79 111 PHE A O 1
ATOM 905 N N . LYS A 1 112 ? 32.403 13.179 -50.196 1 57.75 112 LYS A N 1
ATOM 906 C CA . LYS A 1 112 ? 33.761 12.813 -50.547 1 58.36 112 LYS A CA 1
ATOM 907 C C . LYS A 1 112 ? 33.746 11.672 -51.51 1 59.75 112 LYS A C 1
ATOM 908 O O . LYS A 1 112 ? 32.771 10.916 -51.58 1 60.77 112 LYS A O 1
ATOM 914 N N . ILE A 1 113 ? 34.849 11.491 -52.227 1 59.9 113 ILE A N 1
ATOM 915 C CA . ILE A 1 113 ? 34.981 10.38 -53.155 1 61.23 113 ILE A CA 1
ATOM 916 C C . ILE A 1 113 ? 34.836 9.023 -52.371 1 61.94 113 ILE A C 1
ATOM 917 O O . ILE A 1 113 ? 35.116 8.96 -51.147 1 62.72 113 ILE A O 1
ATOM 922 N N . LYS A 1 114 ? 34.325 7.992 -53.044 1 60.71 114 LYS A N 1
ATOM 923 C CA . LYS A 1 114 ? 34.233 6.68 -52.423 1 60.53 114 LYS A CA 1
ATOM 924 C C . LYS A 1 114 ? 35.633 6.114 -52.265 1 60.34 114 LYS A C 1
ATOM 925 O O . LYS A 1 114 ? 36.481 6.319 -53.142 1 60.89 114 LYS A O 1
ATOM 931 N N . ASN A 1 115 ? 35.867 5.396 -51.166 1 59.92 115 ASN A N 1
ATOM 932 C CA . ASN A 1 115 ? 37.138 4.752 -50.822 1 61.08 115 ASN A CA 1
ATOM 933 C C . ASN A 1 115 ? 38.26 5.715 -50.498 1 62.99 115 ASN A C 1
ATOM 934 O O . ASN A 1 115 ? 39.424 5.368 -50.633 1 63.04 115 ASN A O 1
ATOM 939 N N . SER A 1 116 ? 37.907 6.873 -49.946 1 64.38 116 SER A N 1
ATOM 940 C CA . SER A 1 116 ? 38.863 7.844 -49.434 1 65.47 116 SER A CA 1
ATOM 941 C C . SER A 1 116 ? 38.704 7.945 -47.895 1 66.61 116 SER A C 1
ATOM 942 O O . SER A 1 116 ? 37.679 7.552 -47.322 1 66.46 116 SER A O 1
ATOM 945 N N . VAL A 1 117 ? 39.76 8.4 -47.224 1 67.63 117 VAL A N 1
ATOM 946 C CA . VAL A 1 117 ? 39.783 8.571 -45.781 1 68.78 117 VAL A CA 1
ATOM 947 C C . VAL A 1 117 ? 40.347 9.948 -45.503 1 71.5 117 VAL A C 1
ATOM 948 O O . VAL A 1 117 ? 41.3 10.39 -46.156 1 72.45 117 VAL A O 1
ATOM 952 N N . ASN A 1 118 ? 39.749 10.634 -44.532 1 72.56 118 ASN A N 1
ATOM 953 C CA . ASN A 1 118 ? 40.208 11.924 -44.052 1 73.39 118 ASN A CA 1
ATOM 954 C C . ASN A 1 118 ? 40.967 11.644 -42.779 1 73.55 118 ASN A C 1
ATOM 955 O O . ASN A 1 118 ? 40.346 11.494 -41.727 1 72.84 118 ASN A O 1
ATOM 960 N N . TYR A 1 119 ? 42.3 11.518 -42.875 1 74.5 119 TYR A N 1
ATOM 961 C CA . TYR A 1 119 ? 43.118 11.238 -41.686 1 75.84 119 TYR A CA 1
ATOM 962 C C . TYR A 1 119 ? 43.239 12.414 -40.755 1 77.51 119 TYR A C 1
ATOM 963 O O . TYR A 1 119 ? 43.461 12.233 -39.559 1 77.56 119 TYR A O 1
ATOM 972 N N . HIS A 1 120 ? 43.014 13.612 -41.275 1 78.73 120 HIS A N 1
ATOM 973 C CA . HIS A 1 120 ? 42.968 14.799 -40.484 1 80.68 120 HIS A CA 1
ATOM 974 C C . HIS A 1 120 ? 41.773 14.738 -39.523 1 80.64 120 HIS A C 1
ATOM 975 O O . HIS A 1 120 ? 41.997 14.584 -38.328 1 81.41 120 HIS A O 1
ATOM 982 N N . LEU A 1 121 ? 40.537 14.718 -40.031 1 80 121 LEU A N 1
ATOM 983 C CA . LEU A 1 121 ? 39.337 14.636 -39.202 1 80.56 121 LEU A CA 1
ATOM 984 C C . LEU A 1 121 ? 39.347 13.418 -38.288 1 81.79 121 LEU A C 1
ATOM 985 O O . LEU A 1 121 ? 38.962 13.529 -37.128 1 82.11 121 LEU A O 1
ATOM 990 N N . LEU A 1 122 ? 39.8 12.273 -38.796 1 82.79 122 LEU A N 1
ATOM 991 C CA . LEU A 1 122 ? 39.866 11.027 -38.037 1 84.54 122 LEU A CA 1
ATOM 992 C C . LEU A 1 122 ? 40.757 11.12 -36.771 1 86.56 122 LEU A C 1
ATOM 993 O O . LEU A 1 122 ? 40.31 10.751 -35.679 1 87.01 122 LEU A O 1
ATOM 998 N N . PHE A 1 123 ? 41.99 11.649 -36.903 1 87.15 123 PHE A N 1
ATOM 999 C CA . PHE A 1 123 ? 42.868 11.793 -35.747 1 88.01 123 PHE A CA 1
ATOM 1000 C C . PHE A 1 123 ? 42.394 12.907 -34.816 1 87.06 123 PHE A C 1
ATOM 1001 O O . PHE A 1 123 ? 42.566 12.792 -33.608 1 87.03 123 PHE A O 1
ATOM 1009 N N . THR A 1 124 ? 41.71 13.923 -35.35 1 86.36 124 THR A N 1
ATOM 1010 C CA . THR A 1 124 ? 41.126 14.995 -34.552 1 86.33 124 THR A CA 1
ATOM 1011 C C . THR A 1 124 ? 40.01 14.458 -33.642 1 86.19 124 THR A C 1
ATOM 1012 O O . THR A 1 124 ? 39.984 14.787 -32.461 1 86.25 124 THR A O 1
ATOM 1016 N N . LEU A 1 125 ? 39.101 13.622 -34.181 1 85.87 125 LEU A N 1
ATOM 1017 C CA . LEU A 1 125 ? 37.997 13.043 -33.408 1 85.81 125 LEU A CA 1
ATOM 1018 C C . LEU A 1 125 ? 38.505 12.034 -32.374 1 85.79 125 LEU A C 1
ATOM 1019 O O . LEU A 1 125 ? 37.983 11.984 -31.257 1 85.51 125 LEU A O 1
ATOM 1024 N N . VAL A 1 126 ? 39.542 11.247 -32.743 1 86 126 VAL A N 1
ATOM 1025 C CA . VAL A 1 126 ? 40.184 10.263 -31.855 1 86.48 126 VAL A CA 1
ATOM 1026 C C . VAL A 1 126 ? 40.858 10.995 -30.681 1 87.29 126 VAL A C 1
ATOM 1027 O O . VAL A 1 126 ? 40.702 10.588 -29.528 1 87.16 126 VAL A O 1
ATOM 1031 N N . LEU A 1 127 ? 41.543 12.112 -30.976 1 87.93 127 LEU A N 1
ATOM 1032 C CA . LEU A 1 127 ? 42.177 12.949 -29.96 1 88.88 127 LEU A CA 1
ATOM 1033 C C . LEU A 1 127 ? 41.119 13.578 -29.031 1 89.57 127 LEU A C 1
ATOM 1034 O O . LEU A 1 127 ? 41.297 13.539 -27.822 1 89.44 127 LEU A O 1
ATOM 1039 N N . PHE A 1 128 ? 40.044 14.153 -29.59 1 90.18 128 PHE A N 1
ATOM 1040 C CA . PHE A 1 128 ? 38.961 14.745 -28.804 1 91.34 128 PHE A CA 1
ATOM 1041 C C . PHE A 1 128 ? 38.335 13.73 -27.837 1 92.27 128 PHE A C 1
ATOM 1042 O O . PHE A 1 128 ? 38.094 14.07 -26.69 1 92.58 128 PHE A O 1
ATOM 1050 N N . SER A 1 129 ? 38.032 12.514 -28.299 1 92.7 129 SER A N 1
ATOM 1051 C CA . SER A 1 129 ? 37.438 11.494 -27.435 1 93.42 129 SER A CA 1
ATOM 1052 C C . SER A 1 129 ? 38.443 10.916 -26.427 1 94.3 129 SER A C 1
ATOM 1053 O O . SER A 1 129 ? 38.038 10.454 -25.365 1 94.36 129 SER A O 1
ATOM 1056 N N . LEU A 1 130 ? 39.746 10.958 -26.74 1 94.7 130 LEU A N 1
ATOM 1057 C CA . LEU A 1 130 ? 40.773 10.474 -25.829 1 95.48 130 LEU A CA 1
ATOM 1058 C C . LEU A 1 130 ? 41.009 11.51 -24.739 1 95.47 130 LEU A C 1
ATOM 1059 O O . LEU A 1 130 ? 41.054 11.161 -23.561 1 96.23 130 LEU A O 1
ATOM 1064 N N . ILE A 1 131 ? 41.084 12.794 -25.105 1 94.47 131 ILE A N 1
ATOM 1065 C CA . ILE A 1 131 ? 41.217 13.883 -24.143 1 94.17 131 ILE A CA 1
ATOM 1066 C C . ILE A 1 131 ? 39.99 13.886 -23.239 1 95.06 131 ILE A C 1
ATOM 1067 O O . ILE A 1 131 ? 40.151 13.656 -22.051 1 95.97 131 ILE A O 1
ATOM 1072 N N . VAL A 1 132 ? 38.775 13.97 -23.808 1 94.81 132 VAL A N 1
ATOM 1073 C CA . VAL A 1 132 ? 37.535 13.943 -23.036 1 95.17 132 VAL A CA 1
ATOM 1074 C C . VAL A 1 132 ? 37.465 12.714 -22.088 1 96.27 132 VAL A C 1
ATOM 1075 O O . VAL A 1 132 ? 37.156 12.892 -20.921 1 96.07 132 VAL A O 1
ATOM 1079 N N . THR A 1 133 ? 37.861 11.51 -22.543 1 97.32 133 THR A N 1
ATOM 1080 C CA . THR A 1 133 ? 37.87 10.316 -21.683 1 98.66 133 THR A CA 1
ATOM 1081 C C . THR A 1 133 ? 38.842 10.484 -20.501 1 100.63 133 THR A C 1
ATOM 1082 O O . THR A 1 133 ? 38.463 10.231 -19.348 1 100.85 133 THR A O 1
ATOM 1086 N N . THR A 1 134 ? 40.091 10.921 -20.789 1 101.6 134 THR A N 1
ATOM 1087 C CA . THR A 1 134 ? 41.124 11.102 -19.77 1 102.66 134 THR A CA 1
ATOM 1088 C C . THR A 1 134 ? 40.693 12.066 -18.682 1 103.24 134 THR A C 1
ATOM 1089 O O . THR A 1 134 ? 40.73 11.683 -17.511 1 103.73 134 THR A O 1
ATOM 1093 N N . VAL A 1 135 ? 40.246 13.285 -19.048 1 102.8 135 VAL A N 1
ATOM 1094 C CA . VAL A 1 135 ? 39.825 14.242 -18.034 1 103.1 135 VAL A CA 1
ATOM 1095 C C . VAL A 1 135 ? 38.533 13.729 -17.337 1 104.36 135 VAL A C 1
ATOM 1096 O O . VAL A 1 135 ? 38.484 13.771 -16.109 1 104.99 135 VAL A O 1
ATOM 1100 N N . TYR A 1 136 ? 37.571 13.144 -18.064 1 104.84 136 TYR A N 1
ATOM 1101 C CA . TYR A 1 136 ? 36.353 12.617 -17.43 1 105.97 136 TYR A CA 1
ATOM 1102 C C . TYR A 1 136 ? 36.624 11.62 -16.307 1 107.04 136 TYR A C 1
ATOM 1103 O O . TYR A 1 136 ? 35.983 11.693 -15.26 1 107.01 136 TYR A O 1
ATOM 1112 N N . LEU A 1 137 ? 37.56 10.686 -16.52 1 107.89 137 LEU A N 1
ATOM 1113 C CA . LEU A 1 137 ? 37.896 9.699 -15.493 1 109.16 137 LEU A CA 1
ATOM 1114 C C . LEU A 1 137 ? 38.661 10.331 -14.319 1 111.42 137 LEU A C 1
ATOM 1115 O O . LEU A 1 137 ? 38.392 9.983 -13.17 1 111.66 137 LEU A O 1
ATOM 1120 N N . LYS A 1 138 ? 39.61 11.254 -14.611 1 112.75 138 LYS A N 1
ATOM 1121 C CA . LYS A 1 138 ? 40.409 11.937 -13.588 1 114.22 138 LYS A CA 1
ATOM 1122 C C . LYS A 1 138 ? 39.485 12.75 -12.673 1 115.83 138 LYS A C 1
ATOM 1123 O O . LYS A 1 138 ? 39.219 12.31 -11.551 1 116.07 138 LYS A O 1
ATOM 1129 N N . VAL A 1 139 ? 38.939 13.879 -13.155 1 116.71 139 VAL A N 1
ATOM 1130 C CA . VAL A 1 139 ? 37.975 14.641 -12.372 1 118.07 139 VAL A CA 1
ATOM 1131 C C . VAL A 1 139 ? 36.628 14.034 -12.731 1 119.74 139 VAL A C 1
ATOM 1132 O O . VAL A 1 139 ? 36.218 14.092 -13.896 1 120.26 139 VAL A O 1
ATOM 1136 N N . LYS A 1 140 ? 35.976 13.356 -11.769 1 120.2 140 LYS A N 1
ATOM 1137 C CA . LYS A 1 140 ? 34.733 12.631 -12.062 1 121.01 140 LYS A CA 1
ATOM 1138 C C . LYS A 1 140 ? 33.439 13.502 -12.1 1 121.49 140 LYS A C 1
ATOM 1139 O O . LYS A 1 140 ? 32.425 13.107 -11.526 1 121.82 140 LYS A O 1
ATOM 1145 N N . GLU A 1 141 ? 33.448 14.646 -12.823 1 121.21 141 GLU A N 1
ATOM 1146 C CA . GLU A 1 141 ? 32.266 15.513 -12.912 1 121.26 141 GLU A CA 1
ATOM 1147 C C . GLU A 1 141 ? 31.4 15.185 -14.114 1 120.65 141 GLU A C 1
ATOM 1148 O O . GLU A 1 141 ? 31.827 15.375 -15.254 1 120.66 141 GLU A O 1
ATOM 1154 N N . PRO A 1 142 ? 30.15 14.741 -13.872 1 119.84 142 PRO A N 1
ATOM 1155 C CA . PRO A 1 142 ? 29.277 14.358 -14.991 1 119.17 142 PRO A CA 1
ATOM 1156 C C . PRO A 1 142 ? 28.803 15.505 -15.875 1 118.22 142 PRO A C 1
ATOM 1157 O O . PRO A 1 142 ? 28.409 15.233 -17.001 1 118.76 142 PRO A O 1
ATOM 1161 N N . ILE A 1 143 ? 28.851 16.768 -15.398 1 116.68 143 ILE A N 1
ATOM 1162 C CA . ILE A 1 143 ? 28.448 17.934 -16.207 1 115.54 143 ILE A CA 1
ATOM 1163 C C . ILE A 1 143 ? 29.487 18.197 -17.336 1 113.91 143 ILE A C 1
ATOM 1164 O O . ILE A 1 143 ? 29.121 18.7 -18.402 1 113.58 143 ILE A O 1
ATOM 1169 N N . PHE A 1 144 ? 30.772 17.817 -17.108 1 112.59 144 PHE A N 1
ATOM 1170 C CA . PHE A 1 144 ? 31.855 17.916 -18.097 1 111.53 144 PHE A CA 1
ATOM 1171 C C . PHE A 1 144 ? 31.538 16.973 -19.264 1 109.95 144 PHE A C 1
ATOM 1172 O O . PHE A 1 144 ? 31.737 17.341 -20.417 1 109.91 144 PHE A O 1
ATOM 1180 N N . HIS A 1 145 ? 31.075 15.747 -18.953 1 108.42 145 HIS A N 1
ATOM 1181 C CA . HIS A 1 145 ? 30.657 14.768 -19.943 1 107.46 145 HIS A CA 1
ATOM 1182 C C . HIS A 1 145 ? 29.466 15.342 -20.735 1 105.9 145 HIS A C 1
ATOM 1183 O O . HIS A 1 145 ? 29.464 15.281 -21.954 1 106.2 145 HIS A O 1
ATOM 1190 N N . GLN A 1 146 ? 28.482 15.916 -20.04 1 104.14 146 GLN A N 1
ATOM 1191 C CA . GLN A 1 146 ? 27.292 16.491 -20.642 1 103.12 146 GLN A CA 1
ATOM 1192 C C . GLN A 1 146 ? 27.571 17.688 -21.555 1 102.14 146 GLN A C 1
ATOM 1193 O O . GLN A 1 146 ? 26.9 17.847 -22.58 1 102.26 146 GLN A O 1
ATOM 1199 N N . VAL A 1 147 ? 28.563 18.515 -21.208 1 100.94 147 VAL A N 1
ATOM 1200 C CA . VAL A 1 147 ? 28.934 19.666 -22.035 1 100.26 147 VAL A CA 1
ATOM 1201 C C . VAL A 1 147 ? 29.76 19.219 -23.253 1 99.55 147 VAL A C 1
ATOM 1202 O O . VAL A 1 147 ? 29.664 19.834 -24.319 1 99.78 147 VAL A O 1
ATOM 1206 N N . MET A 1 148 ? 30.552 18.143 -23.104 1 98.53 148 MET A N 1
ATOM 1207 C CA . MET A 1 148 ? 31.38 17.645 -24.195 1 97.7 148 MET A CA 1
ATOM 1208 C C . MET A 1 148 ? 30.57 16.888 -25.215 1 96.15 148 MET A C 1
ATOM 1209 O O . MET A 1 148 ? 30.74 17.111 -26.412 1 95.88 148 MET A O 1
ATOM 1214 N N . TYR A 1 149 ? 29.633 16.062 -24.74 1 95.19 149 TYR A N 1
ATOM 1215 C CA . TYR A 1 149 ? 28.689 15.315 -25.571 1 94.8 149 TYR A CA 1
ATOM 1216 C C . TYR A 1 149 ? 27.824 16.319 -26.338 1 94.57 149 TYR A C 1
ATOM 1217 O O . TYR A 1 149 ? 27.717 16.221 -27.56 1 94.57 149 TYR A O 1
ATOM 1226 N N . GLY A 1 150 ? 27.301 17.316 -25.612 1 94.01 150 GLY A N 1
ATOM 1227 C CA . GLY A 1 150 ? 26.472 18.397 -26.129 1 93.46 150 GLY A CA 1
ATOM 1228 C C . GLY A 1 150 ? 27.144 19.316 -27.131 1 92.76 150 GLY A C 1
ATOM 1229 O O . GLY A 1 150 ? 26.435 19.982 -27.881 1 93.15 150 GLY A O 1
ATOM 1230 N N . MET A 1 151 ? 28.501 19.37 -27.181 1 91.73 151 MET A N 1
ATOM 1231 C CA . MET A 1 151 ? 29.179 20.216 -28.175 1 91.47 151 MET A CA 1
ATOM 1232 C C . MET A 1 151 ? 29.336 19.468 -29.54 1 89.37 151 MET A C 1
ATOM 1233 O O . MET A 1 151 ? 29.341 20.112 -30.6 1 89.42 151 MET A O 1
ATOM 1238 N N . LEU A 1 152 ? 29.425 18.114 -29.508 1 87.11 152 LEU A N 1
ATOM 1239 C CA . LEU A 1 152 ? 29.485 17.292 -30.719 1 85.21 152 LEU A CA 1
ATOM 1240 C C . LEU A 1 152 ? 28.08 17.3 -31.319 1 84.54 152 LEU A C 1
ATOM 1241 O O . LEU A 1 152 ? 27.943 17.568 -32.501 1 84.97 152 LEU A O 1
ATOM 1246 N N . VAL A 1 153 ? 27.024 17.089 -30.499 1 83.73 153 VAL A N 1
ATOM 1247 C CA . VAL A 1 153 ? 25.615 17.17 -30.931 1 83.53 153 VAL A CA 1
ATOM 1248 C C . VAL A 1 153 ? 25.344 18.525 -31.577 1 83.39 153 VAL A C 1
ATOM 1249 O O . VAL A 1 153 ? 24.559 18.601 -32.512 1 83.91 153 VAL A O 1
ATOM 1253 N N . PHE A 1 154 ? 25.988 19.592 -31.073 1 82.54 154 PHE A N 1
ATOM 1254 C CA . PHE A 1 154 ? 25.848 20.931 -31.609 1 82.24 154 PHE A CA 1
ATOM 1255 C C . PHE A 1 154 ? 26.425 21.057 -33.021 1 80.37 154 PHE A C 1
ATOM 1256 O O . PHE A 1 154 ? 25.726 21.55 -33.91 1 80.58 154 PHE A O 1
ATOM 1264 N N . THR A 1 155 ? 27.675 20.606 -33.244 1 78.44 155 THR A N 1
ATOM 1265 C CA . THR A 1 155 ? 28.297 20.665 -34.577 1 76.82 155 THR A CA 1
ATOM 1266 C C . THR A 1 155 ? 27.55 19.771 -35.589 1 74.75 155 THR A C 1
ATOM 1267 O O . THR A 1 155 ? 27.398 20.117 -36.764 1 74.65 155 THR A O 1
ATOM 1271 N N . LEU A 1 156 ? 27.075 18.634 -35.115 1 72.75 156 LEU A N 1
ATOM 1272 C CA . LEU A 1 156 ? 26.279 17.714 -35.893 1 71.57 156 LEU A CA 1
ATOM 1273 C C . LEU A 1 156 ? 24.957 18.378 -36.298 1 71.75 156 LEU A C 1
ATOM 1274 O O . LEU A 1 156 ? 24.457 18.119 -37.376 1 72.6 156 LEU A O 1
ATOM 1279 N N . VAL A 1 157 ? 24.4 19.25 -35.461 1 71.26 157 VAL A N 1
ATOM 1280 C CA . VAL A 1 157 ? 23.172 19.979 -35.769 1 71.15 157 VAL A CA 1
ATOM 1281 C C . VAL A 1 157 ? 23.419 21.083 -36.818 1 69.88 157 VAL A C 1
ATOM 1282 O O . VAL A 1 157 ? 22.603 21.274 -37.72 1 70.45 157 VAL A O 1
ATOM 1286 N N . LEU A 1 158 ? 24.544 21.783 -36.712 1 68.01 158 LEU A N 1
ATOM 1287 C CA . LEU A 1 158 ? 24.878 22.834 -37.658 1 66.81 158 LEU A CA 1
ATOM 1288 C C . LEU A 1 158 ? 25.222 22.291 -39.043 1 65.04 158 LEU A C 1
ATOM 1289 O O . LEU A 1 158 ? 24.835 22.881 -40.045 1 65.33 158 LEU A O 1
ATOM 1294 N N . ARG A 1 159 ? 25.914 21.147 -39.103 1 63.25 159 ARG A N 1
ATOM 1295 C CA . ARG A 1 159 ? 26.27 20.471 -40.355 1 61.12 159 ARG A CA 1
ATOM 1296 C C . ARG A 1 159 ? 25.024 19.932 -41.03 1 60.29 159 ARG A C 1
ATOM 1297 O O . ARG A 1 159 ? 24.913 19.982 -42.257 1 60.57 159 ARG A O 1
ATOM 1305 N N . SER A 1 160 ? 24.083 19.403 -40.242 1 59.57 160 SER A N 1
ATOM 1306 C CA . SER A 1 160 ? 22.808 18.942 -40.787 1 59.28 160 SER A CA 1
ATOM 1307 C C . SER A 1 160 ? 21.971 20.123 -41.233 1 58.88 160 SER A C 1
ATOM 1308 O O . SER A 1 160 ? 21.194 19.972 -42.143 1 58.52 160 SER A O 1
ATOM 1311 N N . ILE A 1 161 ? 22.097 21.288 -40.596 1 59.75 161 ILE A N 1
ATOM 1312 C CA . ILE A 1 161 ? 21.355 22.478 -41.019 1 60.52 161 ILE A CA 1
ATOM 1313 C C . ILE A 1 161 ? 21.948 23.032 -42.334 1 59.59 161 ILE A C 1
ATOM 1314 O O . ILE A 1 161 ? 21.187 23.385 -43.244 1 60.09 161 ILE A O 1
ATOM 1319 N N . TYR A 1 162 ? 23.292 23.014 -42.482 1 58.27 162 TYR A N 1
ATOM 1320 C CA . TYR A 1 162 ? 23.936 23.446 -43.725 1 58.47 162 TYR A CA 1
ATOM 1321 C C . TYR A 1 162 ? 23.403 22.628 -44.922 1 59.76 162 TYR A C 1
ATOM 1322 O O . TYR A 1 162 ? 23.07 23.197 -45.955 1 60.13 162 TYR A O 1
ATOM 1331 N N . ILE A 1 163 ? 23.344 21.29 -44.756 1 60.03 163 ILE A N 1
ATOM 1332 C CA . ILE A 1 163 ? 22.913 20.378 -45.78 1 60.72 163 ILE A CA 1
ATOM 1333 C C . ILE A 1 163 ? 21.46 20.61 -46.182 1 62.72 163 ILE A C 1
ATOM 1334 O O . ILE A 1 163 ? 21.212 20.86 -47.366 1 63.3 163 ILE A O 1
ATOM 1339 N N . VAL A 1 164 ? 20.522 20.56 -45.245 1 63.4 164 VAL A N 1
ATOM 1340 C CA . VAL A 1 164 ? 19.122 20.77 -45.582 1 65.08 164 VAL A CA 1
ATOM 1341 C C . VAL A 1 164 ? 18.849 22.182 -46.214 1 65.2 164 VAL A C 1
ATOM 1342 O O . VAL A 1 164 ? 17.881 22.366 -46.953 1 65.68 164 VAL A O 1
ATOM 1346 N N . THR A 1 165 ? 19.729 23.161 -45.969 1 64.52 165 THR A N 1
ATOM 1347 C CA . THR A 1 165 ? 19.513 24.541 -46.433 1 63.61 165 THR A CA 1
ATOM 1348 C C . THR A 1 165 ? 20.147 24.839 -47.79 1 63.12 165 THR A C 1
ATOM 1349 O O . THR A 1 165 ? 19.538 25.475 -48.665 1 63.33 165 THR A O 1
ATOM 1353 N N . TRP A 1 166 ? 21.361 24.371 -47.966 1 62.64 166 TRP A N 1
ATOM 1354 C CA . TRP A 1 166 ? 22.12 24.652 -49.155 1 63.14 166 TRP A CA 1
ATOM 1355 C C . TRP A 1 166 ? 22.175 23.545 -50.156 1 63.32 166 TRP A C 1
ATOM 1356 O O . TRP A 1 166 ? 22.162 23.83 -51.346 1 64.99 166 TRP A O 1
ATOM 1367 N N . VAL A 1 167 ? 22.222 22.303 -49.702 1 61.48 167 VAL A N 1
ATOM 1368 C CA . VAL A 1 167 ? 22.414 21.168 -50.571 1 60.36 167 VAL A CA 1
ATOM 1369 C C . VAL A 1 167 ? 21.123 20.39 -50.874 1 59.81 167 VAL A C 1
ATOM 1370 O O . VAL A 1 167 ? 20.723 20.33 -52.04 1 60.33 167 VAL A O 1
ATOM 1374 N N . TYR A 1 168 ? 20.467 19.796 -49.85 1 58.36 168 TYR A N 1
ATOM 1375 C CA . TYR A 1 168 ? 19.287 18.937 -50.044 1 5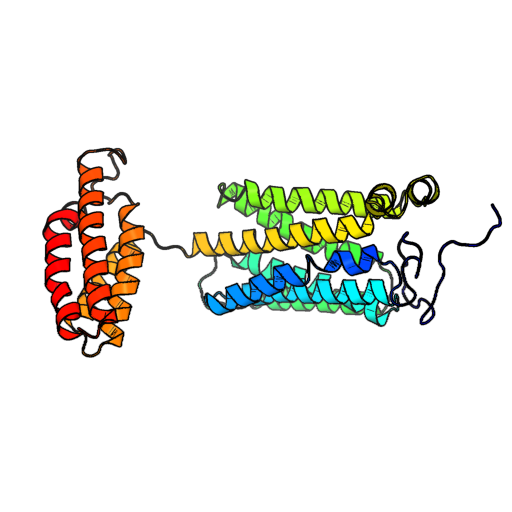6.85 168 TYR A CA 1
ATOM 1376 C C . TYR A 1 168 ? 18.017 19.379 -49.328 1 56.82 168 TYR A C 1
ATOM 1377 O O . TYR A 1 168 ? 17.66 18.774 -48.316 1 56.69 168 TYR A O 1
ATOM 1386 N N . PRO A 1 169 ? 17.287 20.395 -49.864 1 56.6 169 PRO A N 1
ATOM 1387 C CA . PRO A 1 169 ? 16.001 20.79 -49.259 1 56.45 169 PRO A CA 1
ATOM 1388 C C . PRO A 1 169 ? 15.035 19.634 -48.957 1 56.57 169 PRO A C 1
ATOM 1389 O O . PRO A 1 169 ? 14.301 19.726 -48.003 1 56.85 169 PRO A O 1
ATOM 1393 N N . TRP A 1 170 ? 15.035 18.556 -49.75 1 56.92 170 TRP A N 1
ATOM 1394 C CA . TRP A 1 170 ? 14.152 17.395 -49.585 1 57.73 170 TRP A CA 1
ATOM 1395 C C . TRP A 1 170 ? 14.22 16.71 -48.189 1 56.47 170 TRP A C 1
ATOM 1396 O O . TRP A 1 170 ? 13.217 16.194 -47.673 1 55.57 170 TRP A O 1
ATOM 1407 N N . LEU A 1 171 ? 15.415 16.695 -47.59 1 56.5 171 LEU A N 1
ATOM 1408 C CA . LEU A 1 171 ? 15.669 16.08 -46.282 1 56.56 171 LEU A CA 1
ATOM 1409 C C . LEU A 1 171 ? 15.253 16.933 -45.081 1 58.61 171 LEU A C 1
ATOM 1410 O O . LEU A 1 171 ? 15.543 16.559 -43.958 1 59.27 171 LEU A O 1
ATOM 1415 N N . ARG A 1 172 ? 14.558 18.056 -45.323 1 59.37 172 ARG A N 1
ATOM 1416 C CA . ARG A 1 172 ? 14.043 19.003 -44.363 1 59.95 172 ARG A CA 1
ATOM 1417 C C . ARG A 1 172 ? 13.108 18.364 -43.383 1 60.33 172 ARG A C 1
ATOM 1418 O O . ARG A 1 172 ? 13.242 18.582 -42.2 1 60.4 172 ARG A O 1
ATOM 1426 N N . GLY A 1 173 ? 12.154 17.587 -43.869 1 61.18 173 GLY A N 1
ATOM 1427 C CA . GLY A 1 173 ? 11.199 16.912 -43.008 1 62.46 173 GLY A CA 1
ATOM 1428 C C . GLY A 1 173 ? 11.85 15.955 -42.037 1 64.08 173 GLY A C 1
ATOM 1429 O O . GLY A 1 173 ? 11.497 15.944 -40.865 1 64.2 173 GLY A O 1
ATOM 1430 N N . LEU A 1 174 ? 12.817 15.15 -42.523 1 64.81 174 LEU A N 1
ATOM 1431 C CA . LEU A 1 174 ? 13.563 14.181 -41.724 1 65.27 174 LEU A CA 1
ATOM 1432 C C . LEU A 1 174 ? 14.574 14.875 -40.766 1 66.89 174 LEU A C 1
ATOM 1433 O O . LEU A 1 174 ? 14.589 14.566 -39.583 1 67.15 174 LEU A O 1
ATOM 1438 N N . GLY A 1 175 ? 15.385 15.795 -41.283 1 67.91 175 GLY A N 1
ATOM 1439 C CA . GLY A 1 175 ? 16.381 16.528 -40.521 1 69.78 175 GLY A CA 1
ATOM 1440 C C . GLY A 1 175 ? 15.787 17.277 -39.358 1 72.72 175 GLY A C 1
ATOM 1441 O O . GLY A 1 175 ? 16.268 17.136 -38.24 1 73.11 175 GLY A O 1
ATOM 1442 N N . TYR A 1 176 ? 14.687 18.004 -39.585 1 74.97 176 TYR A N 1
ATOM 1443 C CA . TYR A 1 176 ? 14.03 18.75 -38.518 1 77.51 176 TYR A CA 1
ATOM 1444 C C . TYR A 1 176 ? 13.146 17.874 -37.614 1 77.55 176 TYR A C 1
ATOM 1445 O O . TYR A 1 176 ? 12.928 18.263 -36.462 1 78.02 176 TYR A O 1
ATOM 1454 N N . THR A 1 177 ? 12.696 16.686 -38.069 1 77.01 1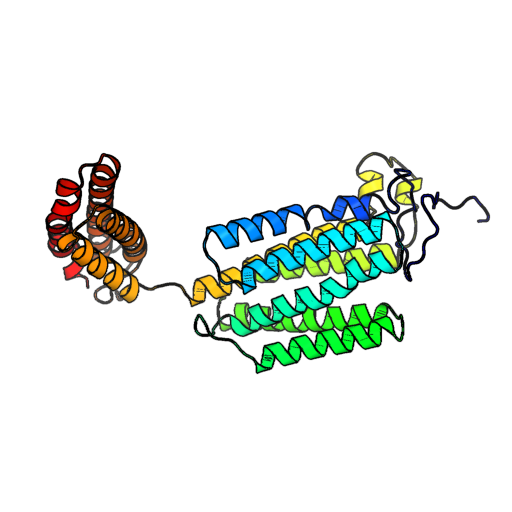77 THR A N 1
ATOM 1455 C CA . THR A 1 177 ? 11.943 15.769 -37.188 1 77.39 177 THR A CA 1
ATOM 1456 C C . THR A 1 177 ? 12.915 15.109 -36.2 1 77.51 177 THR A C 1
ATOM 1457 O O . THR A 1 177 ? 12.612 14.986 -35.023 1 77.18 177 THR A O 1
ATOM 1461 N N . SER A 1 178 ? 14.105 14.731 -36.682 1 77.72 178 SER A N 1
ATOM 1462 C CA . SER A 1 178 ? 15.191 14.164 -35.896 1 78.5 178 SER A CA 1
ATOM 1463 C C . SER A 1 178 ? 15.549 15.141 -34.751 1 79.4 178 SER A C 1
ATOM 1464 O O . SER A 1 178 ? 15.627 14.745 -33.592 1 79.84 178 SER A O 1
ATOM 1467 N N . LEU A 1 179 ? 15.648 16.427 -35.079 1 79.7 179 LEU A N 1
ATOM 1468 C CA . LEU A 1 179 ? 16.006 17.501 -34.166 1 80.87 179 LEU A CA 1
ATOM 1469 C C . LEU A 1 179 ? 14.877 17.884 -33.195 1 81.98 179 LEU A C 1
ATOM 1470 O O . LEU A 1 179 ? 15.126 18.172 -32.03 1 82.39 179 LEU A O 1
ATOM 1475 N N . GLY A 1 180 ? 13.651 17.923 -33.687 1 82.2 180 GLY A N 1
ATOM 1476 C CA . GLY A 1 180 ? 12.499 18.266 -32.872 1 82.65 180 GLY A CA 1
ATOM 1477 C C . GLY A 1 180 ? 12.281 17.276 -31.753 1 83.4 180 GLY A C 1
ATOM 1478 O O . GLY A 1 180 ? 12.134 17.685 -30.598 1 84.12 180 GLY A O 1
ATOM 1479 N N . ILE A 1 181 ? 12.304 15.96 -32.074 1 83.26 181 ILE A N 1
ATOM 1480 C CA . ILE A 1 181 ? 12.087 14.912 -31.067 1 83.54 181 ILE A CA 1
ATOM 1481 C C . ILE A 1 181 ? 13.312 1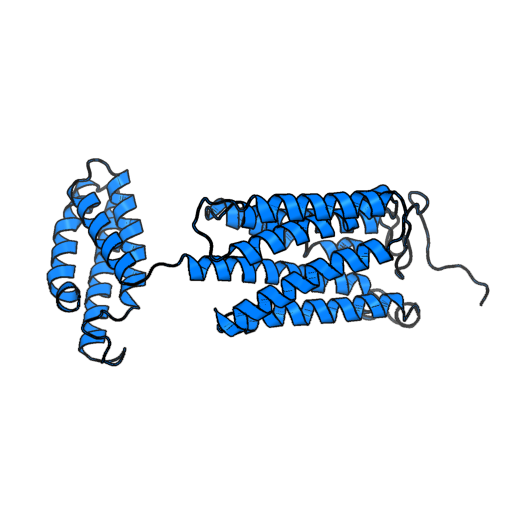4.738 -30.123 1 84.15 181 ILE A C 1
ATOM 1482 O O . ILE A 1 181 ? 13.137 14.311 -28.981 1 84.16 181 ILE A O 1
ATOM 1487 N N . PHE A 1 182 ? 14.512 15.133 -30.561 1 84.63 182 PHE A N 1
ATOM 1488 C CA . PHE A 1 182 ? 15.684 15.069 -29.695 1 85.71 182 PHE A CA 1
ATOM 1489 C C . PHE A 1 182 ? 15.607 16.209 -28.652 1 87.48 182 PHE A C 1
ATOM 1490 O O . PHE A 1 182 ? 15.9 15.99 -27.475 1 88.2 182 PHE A O 1
ATOM 1498 N N . LEU A 1 183 ? 15.177 17.409 -29.07 1 87.98 183 LEU A N 1
ATOM 1499 C CA . LEU A 1 183 ? 15.058 18.531 -28.141 1 88.78 183 LEU A CA 1
ATOM 1500 C C . LEU A 1 183 ? 13.816 18.414 -27.245 1 88.39 183 LEU A C 1
ATOM 1501 O O . LEU A 1 183 ? 13.828 18.939 -26.136 1 87.68 183 LEU A O 1
ATOM 1506 N N . LEU A 1 184 ? 12.776 17.676 -27.697 1 88.66 184 LEU A N 1
ATOM 1507 C CA . LEU A 1 184 ? 11.611 17.348 -26.869 1 89.3 184 LEU A CA 1
ATOM 1508 C C . LEU A 1 184 ? 12.122 16.377 -25.776 1 90.52 184 LEU A C 1
ATOM 1509 O O . LEU A 1 184 ? 11.795 16.562 -24.604 1 91.01 184 LEU A O 1
ATOM 1514 N N . GLY A 1 185 ? 12.912 15.367 -26.179 1 90.35 185 GLY A N 1
ATOM 1515 C CA . GLY A 1 185 ? 13.528 14.412 -25.273 1 90.6 185 GLY A CA 1
ATOM 1516 C C . GLY A 1 185 ? 14.399 15.09 -24.24 1 90.82 185 GLY A C 1
ATOM 1517 O O . GLY A 1 185 ? 14.325 14.737 -23.069 1 91.42 185 GLY A O 1
ATOM 1518 N N . PHE A 1 186 ? 15.182 16.107 -24.647 1 90.43 186 PHE A N 1
ATOM 1519 C CA . PHE A 1 186 ? 16.055 16.871 -23.752 1 91.01 186 PHE A CA 1
ATOM 1520 C C . PHE A 1 186 ? 15.278 17.77 -22.761 1 92.35 186 PHE A C 1
ATOM 1521 O O . PHE A 1 186 ? 15.762 18.058 -21.663 1 92.13 186 PHE A O 1
ATOM 1529 N N . LEU A 1 187 ? 14.057 18.176 -23.136 1 93.34 187 LEU A N 1
ATOM 1530 C CA . LEU A 1 187 ? 13.157 18.926 -22.261 1 94.25 187 LEU A CA 1
ATOM 1531 C C . LEU A 1 187 ? 12.676 17.938 -21.179 1 95.66 187 LEU A C 1
ATOM 1532 O O . LEU A 1 187 ? 12.694 18.285 -19.997 1 96.51 187 LEU A O 1
ATOM 1537 N N . PHE A 1 188 ? 12.274 16.709 -21.577 1 95.81 188 PHE A N 1
ATOM 1538 C CA . PHE A 1 188 ? 11.842 15.665 -20.646 1 96.6 188 PHE A CA 1
ATOM 1539 C C . PHE A 1 188 ? 12.992 15.232 -19.708 1 97.29 188 PHE A C 1
ATOM 1540 O O . PHE A 1 188 ? 12.727 14.872 -18.554 1 97.69 188 PHE A O 1
ATOM 1548 N N . TRP A 1 189 ? 14.259 15.32 -20.173 1 97.01 189 TRP A N 1
ATOM 1549 C CA . TRP A 1 189 ? 15.438 14.989 -19.364 1 97.43 189 TRP A CA 1
ATOM 1550 C C . TRP A 1 189 ? 15.551 15.947 -18.173 1 99.56 189 TRP A C 1
ATOM 1551 O O . TRP A 1 189 ? 15.82 15.519 -17.045 1 99.58 189 TRP A O 1
ATOM 1562 N N . ASN A 1 190 ? 15.302 17.245 -18.43 1 101.12 190 ASN A N 1
ATOM 1563 C CA . ASN A 1 190 ? 15.315 18.315 -17.435 1 102.81 190 ASN A CA 1
ATOM 1564 C C . ASN A 1 190 ? 14.052 18.341 -16.558 1 104.52 190 ASN A C 1
ATOM 1565 O O . ASN A 1 190 ? 14.096 18.855 -15.444 1 104.35 190 ASN A O 1
ATOM 1570 N N . ILE A 1 191 ? 12.941 17.763 -17.042 1 105.95 191 ILE A N 1
ATOM 1571 C CA . ILE A 1 191 ? 11.709 17.664 -16.261 1 107.7 191 ILE A CA 1
ATOM 1572 C C . ILE A 1 191 ? 11.879 16.595 -15.159 1 109.99 191 ILE A C 1
ATOM 1573 O O . ILE A 1 191 ? 11.612 16.875 -13.983 1 109.94 191 ILE A O 1
ATOM 1578 N N . ASP A 1 192 ? 12.376 15.396 -15.522 1 111.44 192 ASP A N 1
ATOM 1579 C CA . ASP A 1 192 ? 12.62 14.352 -14.521 1 113.61 192 ASP A CA 1
ATOM 1580 C C . ASP A 1 192 ? 13.702 14.782 -13.495 1 115.73 192 ASP A C 1
ATOM 1581 O O . ASP A 1 192 ? 13.693 14.317 -12.351 1 115.7 192 ASP A O 1
ATOM 1586 N N . ASN A 1 193 ? 14.614 15.679 -13.903 1 117.26 193 ASN A N 1
ATOM 1587 C CA . ASN A 1 193 ? 15.69 16.166 -13.054 1 119.24 193 ASN A CA 1
ATOM 1588 C C . ASN A 1 193 ? 15.271 17.28 -12.121 1 121.8 193 ASN A C 1
ATOM 1589 O O . ASN A 1 193 ? 15.578 17.212 -10.938 1 122.05 193 ASN A O 1
ATOM 1594 N N . ILE A 1 194 ? 14.604 18.325 -12.644 1 123.53 194 ILE A N 1
ATOM 1595 C CA . ILE A 1 194 ? 14.221 19.489 -11.849 1 125.48 194 ILE A CA 1
ATOM 1596 C C . ILE A 1 194 ? 12.908 19.251 -11.098 1 127.68 194 ILE A C 1
ATOM 1597 O O . ILE A 1 194 ? 12.848 19.513 -9.901 1 127.85 194 ILE 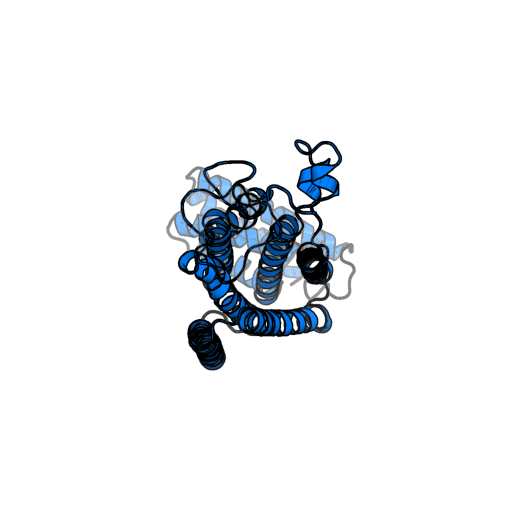A O 1
ATOM 1602 N N . PHE A 1 195 ? 11.883 18.72 -11.767 1 129.47 195 PHE A N 1
ATOM 1603 C CA . PHE A 1 195 ? 10.605 18.448 -11.114 1 131.85 195 PHE A CA 1
ATOM 1604 C C . PHE A 1 195 ? 10.595 17.122 -10.344 1 134 195 PHE A C 1
ATOM 1605 O O . PHE A 1 195 ? 9.75 16.262 -10.585 1 134.13 195 PHE A O 1
ATOM 1613 N N . CYS A 1 196 ? 11.525 16.983 -9.392 1 135.64 196 CYS A N 1
ATOM 1614 C CA . CYS A 1 196 ? 11.7 15.809 -8.54 1 137.69 196 CYS A CA 1
ATOM 1615 C C . CYS A 1 196 ? 10.589 15.63 -7.5 1 139.7 196 CYS A C 1
ATOM 1616 O O . CYS A 1 196 ? 10.769 15.944 -6.315 1 139.64 196 CYS A O 1
ATOM 1619 N N . GLU A 1 197 ? 9.441 15.109 -7.948 1 141.08 197 GLU A N 1
ATOM 1620 C CA . GLU A 1 197 ? 8.297 14.848 -7.076 1 142.44 197 GLU A CA 1
ATOM 1621 C C . GLU A 1 197 ? 7.514 13.613 -7.553 1 144.37 197 GLU A C 1
ATOM 1622 O O . GLU A 1 197 ? 6.93 13.605 -8.647 1 144.11 197 GLU A O 1
ATOM 1628 N N . SER A 1 198 ? 7.551 12.547 -6.723 1 145.76 198 SER A N 1
ATOM 1629 C CA . SER A 1 198 ? 6.876 11.268 -6.97 1 147.28 198 SER A CA 1
ATOM 1630 C C . SER A 1 198 ? 5.399 11.356 -6.533 1 149.1 198 SER A C 1
ATOM 1631 O O . SER A 1 198 ? 4.854 10.396 -5.998 1 148.9 198 SER A O 1
ATOM 1634 N N . LEU A 1 199 ? 4.76 12.514 -6.776 1 150.61 199 LEU A N 1
ATOM 1635 C CA . LEU A 1 199 ? 3.378 12.79 -6.396 1 152.43 199 LEU A CA 1
ATOM 1636 C C . LEU A 1 199 ? 2.339 12.084 -7.263 1 153.67 199 LEU A C 1
ATOM 1637 O O . LEU A 1 199 ? 1.494 11.396 -6.717 1 153.69 199 LEU A O 1
ATOM 1642 N N . ARG A 1 200 ? 2.379 12.261 -8.591 1 154.63 200 ARG A N 1
ATOM 1643 C CA . ARG A 1 200 ? 1.402 11.667 -9.51 1 155.98 200 ARG A CA 1
ATOM 1644 C C . ARG A 1 200 ? 1.354 10.123 -9.444 1 157.35 200 ARG A C 1
ATOM 1645 O O . ARG A 1 200 ? 0.262 9.544 -9.484 1 157.6 200 ARG A O 1
ATOM 1653 N N . ASN A 1 201 ? 2.527 9.467 -9.315 1 157.86 201 ASN A N 1
ATOM 1654 C CA . ASN A 1 201 ? 2.59 8.008 -9.213 1 158.63 201 ASN A CA 1
ATOM 1655 C C . ASN A 1 201 ? 1.969 7.603 -7.859 1 159.18 201 ASN A C 1
ATOM 1656 O O . ASN A 1 201 ? 1.083 6.751 -7.815 1 159.22 201 ASN A O 1
ATOM 1661 N N . PHE A 1 202 ? 2.403 8.261 -6.768 1 159.4 202 PHE A N 1
ATOM 1662 C CA . PHE A 1 202 ? 1.936 7.988 -5.409 1 160.22 202 PHE A CA 1
ATOM 1663 C C . PHE A 1 202 ? 0.446 8.265 -5.214 1 160.46 202 PHE A C 1
ATOM 1664 O O . PHE A 1 202 ? -0.199 7.604 -4.404 1 160.55 202 PHE A O 1
ATOM 1672 N N . ARG A 1 203 ? -0.105 9.216 -5.974 1 160.29 203 ARG A N 1
ATOM 1673 C CA . ARG A 1 203 ? -1.509 9.594 -5.874 1 160.37 203 ARG A CA 1
ATOM 1674 C C . ARG A 1 203 ? -2.474 8.53 -6.437 1 160.03 203 ARG A C 1
ATOM 1675 O O . ARG A 1 203 ? -3.112 7.834 -5.641 1 160.1 203 ARG A O 1
ATOM 1683 N N . LYS A 1 204 ? -2.589 8.388 -7.782 1 159.42 204 LYS A N 1
ATOM 1684 C CA . LYS A 1 204 ? -3.544 7.428 -8.338 1 159.16 204 LYS A CA 1
ATOM 1685 C C . LYS A 1 204 ? -3.009 6.587 -9.493 1 158.09 204 LYS A C 1
ATOM 1686 O O . LYS A 1 204 ? -2.181 7.042 -10.278 1 157.84 204 LYS A O 1
ATOM 1692 N N . LYS A 1 205 ? -3.541 5.349 -9.571 1 157.39 205 LYS A N 1
ATOM 1693 C CA . LYS A 1 205 ? -3.282 4.287 -10.54 1 157.17 205 LYS A CA 1
ATOM 1694 C C . LYS A 1 205 ? -1.848 4.249 -11.039 1 156.67 205 LYS A C 1
ATOM 1695 O O . LYS A 1 205 ? -1.508 4.897 -12.029 1 156.87 205 LYS A O 1
ATOM 1701 N N . VAL A 1 206 ? -1.006 3.49 -10.346 1 155.84 206 VAL A N 1
ATOM 1702 C CA . VAL A 1 206 ? 0.392 3.337 -10.75 1 155.49 206 VAL A CA 1
ATOM 1703 C C . VAL A 1 206 ? 0.555 2.23 -11.832 1 154.85 206 VAL A C 1
ATOM 1704 O O . VAL A 1 206 ? 1.295 2.469 -12.793 1 155.16 206 VAL A O 1
ATOM 1708 N N . PRO A 1 207 ? -0.126 1.048 -11.743 1 153.7 207 PRO A N 1
ATOM 1709 C CA . PRO A 1 207 ? 0.044 0.018 -12.792 1 152.9 207 PRO A CA 1
ATOM 1710 C C . PRO A 1 207 ? -0.166 0.47 -14.261 1 151.73 207 PRO A C 1
ATOM 1711 O O . PRO A 1 207 ? 0.692 0.111 -15.077 1 151.65 207 PRO A O 1
ATOM 1715 N N . PRO A 1 208 ? -1.227 1.233 -14.663 1 150.46 208 PRO A N 1
ATOM 1716 C CA . PRO A 1 208 ? -1.305 1.659 -16.065 1 149.3 208 PRO A CA 1
ATOM 1717 C C . PRO A 1 208 ? -0.362 2.838 -16.324 1 147.78 208 PRO A C 1
ATOM 1718 O O . PRO A 1 208 ? 0.355 3.295 -15.421 1 147.55 208 PRO A O 1
ATOM 1722 N N . ILE A 1 209 ? -0.365 3.344 -17.568 1 146.54 209 ILE A N 1
ATOM 1723 C CA . ILE A 1 209 ? 0.473 4.477 -17.96 1 145.47 209 ILE A CA 1
ATOM 1724 C C . ILE A 1 209 ? 0.174 5.755 -17.137 1 143.7 209 ILE A C 1
ATOM 1725 O O . ILE A 1 209 ? 0.893 6.735 -17.301 1 144.24 209 ILE A O 1
ATOM 1730 N N . ILE A 1 210 ? -0.821 5.742 -16.217 1 141.19 210 ILE A N 1
ATOM 1731 C CA . ILE A 1 210 ? -1.093 6.909 -15.38 1 139.31 210 ILE A CA 1
ATOM 1732 C C . ILE A 1 210 ? 0.134 7.247 -14.518 1 137.47 210 ILE A C 1
ATOM 1733 O O . ILE A 1 210 ? 0.568 8.401 -14.476 1 137.8 210 ILE A O 1
ATOM 1738 N N . GLY A 1 211 ? 0.76 6.218 -13.964 1 135.16 211 GLY A N 1
ATOM 1739 C CA . GLY A 1 211 ? 1.976 6.399 -13.189 1 133.15 211 GLY A CA 1
ATOM 1740 C C . GLY A 1 211 ? 3.222 6.309 -14.046 1 130.43 211 GLY A C 1
ATOM 1741 O O . GLY A 1 211 ? 4.127 7.134 -13.919 1 130.42 211 GLY A O 1
ATOM 1742 N N . ILE A 1 212 ? 3.258 5.318 -14.947 1 128.04 212 ILE A N 1
ATOM 1743 C CA . ILE A 1 212 ? 4.404 5.018 -15.821 1 126.2 212 ILE A CA 1
ATOM 1744 C C . ILE A 1 212 ? 4.765 6.159 -16.824 1 123.68 212 ILE A C 1
ATOM 1745 O O . ILE A 1 212 ? 5.941 6.312 -17.147 1 123.6 212 ILE A O 1
ATOM 1750 N N . THR A 1 213 ? 3.788 6.978 -17.277 1 121.51 213 THR A N 1
ATOM 1751 C CA . THR A 1 213 ? 4.077 8.086 -18.208 1 119.69 213 THR A CA 1
ATOM 1752 C C . THR A 1 213 ? 4.834 9.26 -17.585 1 116.99 213 THR A C 1
ATOM 1753 O O . THR A 1 213 ? 5.346 10.108 -18.316 1 117.03 213 THR A O 1
ATOM 1757 N N . THR A 1 214 ? 4.895 9.325 -16.252 1 114.45 214 THR A N 1
ATOM 1758 C CA . THR A 1 214 ? 5.641 10.381 -15.571 1 112.53 214 THR A CA 1
ATOM 1759 C C . THR A 1 214 ? 7.13 9.99 -15.32 1 110.57 214 THR A C 1
ATOM 1760 O O . THR A 1 214 ? 7.817 10.651 -14.531 1 110.8 214 THR A O 1
ATOM 1764 N N . GLN A 1 215 ? 7.628 8.926 -15.998 1 108.19 215 GLN A N 1
ATOM 1765 C CA . GLN A 1 215 ? 9.026 8.529 -15.92 1 106.21 215 GLN A CA 1
ATOM 1766 C C . GLN A 1 215 ? 9.648 9.261 -17.079 1 104.61 215 GLN A C 1
ATOM 1767 O O . GLN A 1 215 ? 9.68 8.736 -18.187 1 105.15 215 GLN A O 1
ATOM 1773 N N . PHE A 1 216 ? 10.039 10.519 -16.862 1 102.68 216 PHE A N 1
ATOM 1774 C CA . PHE A 1 216 ? 10.543 11.36 -17.938 1 101.3 216 PHE A CA 1
ATOM 1775 C C . PHE A 1 216 ? 11.977 10.999 -18.418 1 100.04 216 PHE A C 1
ATOM 1776 O O . PHE A 1 216 ? 12.289 11.279 -19.58 1 101.03 216 PHE A O 1
ATOM 1784 N N . HIS A 1 217 ? 12.807 10.308 -17.603 1 97.64 217 HIS A N 1
ATOM 1785 C CA . HIS A 1 217 ? 14.126 9.848 -18.087 1 95.7 217 HIS A CA 1
ATOM 1786 C C . HIS A 1 217 ? 13.947 8.615 -19.003 1 94.62 217 HIS A C 1
ATOM 1787 O O . HIS A 1 217 ? 14.804 8.35 -19.833 1 94.29 217 HIS A O 1
ATOM 1794 N N . ALA A 1 218 ? 12.83 7.87 -18.85 1 94.13 218 ALA A N 1
ATOM 1795 C CA . ALA A 1 218 ? 12.463 6.743 -19.701 1 94.18 218 ALA A CA 1
ATOM 1796 C C . ALA A 1 218 ? 12.017 7.307 -21.065 1 94.21 218 ALA A C 1
ATOM 1797 O O . ALA A 1 218 ? 12.394 6.771 -22.108 1 94.3 218 ALA A O 1
ATOM 1799 N N . TRP A 1 219 ? 11.249 8.419 -21.051 1 93.72 219 TRP A N 1
ATOM 1800 C CA . TRP A 1 219 ? 10.821 9.113 -22.25 1 93.51 219 TRP A CA 1
ATOM 1801 C C . TRP A 1 219 ? 12.015 9.63 -23.026 1 92.27 219 TRP A C 1
ATOM 1802 O O . TRP A 1 219 ? 12.037 9.518 -24.252 1 92.56 219 TRP A O 1
ATOM 1813 N N . TRP A 1 220 ? 13.026 10.151 -22.313 1 90.53 220 TRP A N 1
ATOM 1814 C CA . TRP A 1 220 ? 14.261 10.631 -22.904 1 89.18 220 TRP A CA 1
ATOM 1815 C C . TRP A 1 220 ? 14.991 9.502 -23.656 1 88.39 220 TRP A C 1
ATOM 1816 O O . TRP A 1 220 ? 15.56 9.771 -24.707 1 88.85 220 TRP A O 1
ATOM 1827 N N . HIS A 1 221 ? 14.947 8.251 -23.163 1 87.25 221 HIS A N 1
ATOM 1828 C CA . HIS A 1 221 ? 15.589 7.134 -23.867 1 87.07 221 HIS A CA 1
ATOM 1829 C C . HIS A 1 221 ? 14.834 6.847 -25.177 1 87.34 221 HIS A C 1
ATOM 1830 O O . HIS A 1 221 ? 15.459 6.595 -26.21 1 87.67 221 HIS A O 1
ATOM 1837 N N . ILE A 1 222 ? 13.482 6.902 -25.127 1 86.82 222 ILE A N 1
ATOM 1838 C CA . ILE A 1 222 ? 12.6 6.703 -26.28 1 86.45 222 ILE A CA 1
ATOM 1839 C C . ILE A 1 222 ? 12.916 7.761 -27.375 1 85.99 222 ILE A C 1
ATOM 1840 O O . ILE A 1 222 ? 13.34 7.415 -28.476 1 86 222 ILE A O 1
ATOM 1845 N N . LEU A 1 223 ? 12.774 9.049 -27.028 1 85.19 223 LEU A N 1
ATOM 1846 C CA . LEU A 1 223 ? 12.948 10.179 -27.923 1 84.56 223 LEU A CA 1
ATOM 1847 C C . LEU A 1 223 ? 14.346 10.342 -28.457 1 83.73 223 LEU A C 1
ATOM 1848 O O . LEU A 1 223 ? 14.487 10.673 -29.628 1 83.95 223 LEU A O 1
ATOM 1853 N N . THR A 1 224 ? 15.371 10.116 -27.634 1 82.69 224 THR A N 1
ATOM 1854 C CA . THR A 1 224 ? 16.742 10.221 -28.128 1 81.95 224 THR A CA 1
ATOM 1855 C C . THR A 1 224 ? 17.161 8.978 -28.893 1 81.52 224 THR A C 1
ATOM 1856 O O . THR A 1 224 ? 18.029 9.084 -29.751 1 82.11 224 THR A O 1
ATOM 1860 N N . GLY A 1 225 ? 16.55 7.829 -28.613 1 80.52 225 GLY A N 1
ATOM 1861 C CA . GLY A 1 225 ? 16.85 6.605 -29.347 1 80.42 225 GLY A CA 1
ATOM 1862 C C . GLY A 1 225 ? 16.257 6.607 -30.748 1 80.1 225 GLY A C 1
ATOM 1863 O O . GLY A 1 225 ? 16.821 6.03 -31.687 1 80.11 225 GLY A O 1
ATOM 1864 N N . LEU A 1 226 ? 15.087 7.255 -30.869 1 79.31 226 LEU A N 1
ATOM 1865 C CA . LEU A 1 226 ? 14.277 7.474 -32.065 1 78.39 226 LEU A CA 1
ATOM 1866 C C . LEU A 1 226 ? 14.853 8.645 -32.863 1 76.97 226 LEU A C 1
ATOM 1867 O O . LEU A 1 226 ? 14.851 8.598 -34.071 1 77.01 226 LEU A O 1
ATOM 1872 N N . GLY A 1 227 ? 15.356 9.668 -32.187 1 75.91 227 GLY A N 1
ATOM 1873 C CA . GLY A 1 227 ? 15.98 10.818 -32.819 1 75.4 227 GLY A CA 1
ATOM 1874 C C . GLY A 1 227 ? 17.365 10.47 -33.321 1 74.92 227 GLY A C 1
ATOM 1875 O O . GLY A 1 227 ? 17.793 10.99 -34.348 1 75.39 227 GLY A O 1
ATOM 1876 N N . SER A 1 228 ? 18.091 9.595 -32.606 1 74.33 228 SER A N 1
ATOM 1877 C CA . SER A 1 228 ? 19.409 9.157 -33.072 1 74.31 228 SER A CA 1
ATOM 1878 C C . SER A 1 228 ? 19.28 8.148 -34.213 1 73.99 228 SER A C 1
ATOM 1879 O O . SER A 1 228 ? 20.12 8.133 -35.106 1 74.68 228 SER A O 1
ATOM 1882 N N . TYR A 1 229 ? 18.195 7.366 -34.243 1 73.01 229 TYR A N 1
ATOM 1883 C CA . TYR A 1 229 ? 17.932 6.463 -35.347 1 73.03 229 TYR A CA 1
ATOM 1884 C C . TYR A 1 229 ? 17.678 7.303 -36.626 1 71.07 229 TYR A C 1
ATOM 1885 O O . TYR A 1 229 ? 18.325 7.069 -37.65 1 71.7 229 TYR A O 1
ATOM 1894 N N . LEU A 1 230 ? 16.792 8.316 -36.532 1 68.52 230 LEU A N 1
ATOM 1895 C CA . LEU A 1 230 ? 16.452 9.254 -37.603 1 66.32 230 LEU A CA 1
ATOM 1896 C C . LEU A 1 230 ? 17.654 10.057 -38.093 1 65.51 230 LEU A C 1
ATOM 1897 O O . LEU A 1 230 ? 17.672 10.455 -39.258 1 65.94 230 LEU A O 1
ATOM 1902 N N . HIS A 1 231 ? 18.645 10.322 -37.224 1 64.29 231 HIS A N 1
ATOM 1903 C CA . HIS A 1 231 ? 19.841 11.037 -37.672 1 63.59 231 HIS A CA 1
ATOM 1904 C C . HIS A 1 231 ? 20.696 10.147 -38.537 1 62.33 231 HIS A C 1
ATOM 1905 O O . HIS A 1 231 ? 21.354 10.669 -39.418 1 62.84 231 HIS A O 1
ATOM 1912 N N . ILE A 1 232 ? 20.737 8.828 -38.273 1 60.98 232 ILE A N 1
ATOM 1913 C CA . ILE A 1 232 ? 21.525 7.904 -39.084 1 59.94 232 ILE A CA 1
ATOM 1914 C C . ILE A 1 232 ? 20.87 7.76 -40.446 1 59.03 232 ILE A C 1
ATOM 1915 O O . ILE A 1 232 ? 21.577 7.756 -41.46 1 59.14 232 ILE A O 1
ATOM 1920 N N . LEU A 1 233 ? 19.509 7.721 -40.494 1 58.15 233 LEU A N 1
ATOM 1921 C CA . LEU A 1 233 ? 18.742 7.654 -41.741 1 57.44 233 LEU A CA 1
ATOM 1922 C C . LEU A 1 233 ? 19.049 8.871 -42.567 1 57.4 233 LEU A C 1
ATOM 1923 O O . LEU A 1 233 ? 19.363 8.742 -43.734 1 58.72 233 LEU A O 1
ATOM 1928 N N . PHE A 1 234 ? 19.028 10.057 -41.946 1 55.97 234 PHE A N 1
ATOM 1929 C CA . PHE A 1 234 ? 19.301 11.32 -42.581 1 55.09 234 PHE A CA 1
ATOM 1930 C C . PHE A 1 234 ? 20.673 11.322 -43.186 1 55.35 234 PHE A C 1
ATOM 1931 O O . PHE A 1 234 ? 20.821 11.738 -44.321 1 55.31 234 PHE A O 1
ATOM 1939 N N . SER A 1 235 ? 21.678 10.875 -42.425 1 55.93 235 SER A N 1
ATOM 1940 C CA . SER A 1 235 ? 23.073 10.841 -42.83 1 56.63 235 SER A CA 1
ATOM 1941 C C . SER A 1 235 ? 23.288 9.928 -44.024 1 57.96 235 SER A C 1
ATOM 1942 O O . SER A 1 235 ? 23.965 10.282 -44.988 1 58.2 235 SER A O 1
ATOM 1945 N N . LEU A 1 236 ? 22.664 8.764 -43.975 1 58.77 236 LEU A N 1
ATOM 1946 C CA . LEU A 1 236 ? 22.753 7.734 -44.987 1 59.74 236 LEU A CA 1
ATOM 1947 C C . LEU A 1 236 ? 22.021 8.13 -46.274 1 60.06 236 LEU A C 1
ATOM 1948 O O . LEU A 1 236 ? 22.5 7.804 -47.364 1 61.55 236 LEU A O 1
ATOM 1953 N N . TYR A 1 237 ? 20.939 8.912 -46.17 1 58.54 237 TYR A N 1
ATOM 1954 C CA . TYR A 1 237 ? 20.199 9.484 -47.301 1 57.89 237 TYR A CA 1
ATOM 1955 C C . TYR A 1 237 ? 20.999 10.613 -48.01 1 55.75 237 TYR A C 1
ATOM 1956 O O . TYR A 1 237 ? 20.931 10.734 -49.219 1 56.29 237 TYR A O 1
ATOM 1965 N N . THR A 1 238 ? 21.77 11.41 -47.275 1 53.51 238 THR A N 1
ATOM 1966 C CA . THR A 1 238 ? 22.645 12.447 -47.813 1 52.15 238 THR A CA 1
ATOM 1967 C C . THR A 1 238 ? 23.696 11.808 -48.686 1 52.55 238 THR A C 1
ATOM 1968 O O . THR A 1 238 ? 23.986 12.327 -49.75 1 53.56 238 THR A O 1
ATOM 1972 N N . ARG A 1 239 ? 24.263 10.669 -48.256 1 52.69 239 ARG A N 1
ATOM 1973 C CA . ARG A 1 239 ? 25.251 9.892 -49.001 1 52.53 239 ARG A CA 1
ATOM 1974 C C . ARG A 1 239 ? 24.631 9.174 -50.178 1 53.71 239 ARG A C 1
ATOM 1975 O O . ARG A 1 239 ? 25.231 9.118 -51.265 1 54.91 239 ARG A O 1
ATOM 1983 N N . THR A 1 240 ? 23.398 8.648 -50.006 1 53.05 240 THR A N 1
ATOM 1984 C CA . THR A 1 240 ? 22.718 7.967 -51.101 1 52.33 240 THR A CA 1
ATOM 1985 C C . THR A 1 240 ? 22.431 8.964 -52.212 1 53.22 240 THR A C 1
ATOM 1986 O O . THR A 1 240 ? 22.842 8.674 -53.306 1 54.98 240 THR A O 1
ATOM 1990 N N . LEU A 1 241 ? 21.867 10.169 -51.941 1 52.85 241 LEU A N 1
ATOM 1991 C CA . LEU A 1 241 ? 21.594 11.182 -52.984 1 53.45 241 LEU A CA 1
ATOM 1992 C C . LEU A 1 241 ? 22.832 11.676 -53.749 1 55.17 241 LEU A C 1
ATOM 1993 O O . LEU A 1 241 ? 22.747 12.018 -54.938 1 56.26 241 LEU A O 1
ATOM 1998 N N . TYR A 1 242 ? 23.934 11.849 -53.028 1 54.85 242 TYR A N 1
ATOM 1999 C CA . TYR A 1 242 ? 25.19 12.265 -53.589 1 54.5 242 TYR A CA 1
ATOM 2000 C C . TYR A 1 242 ? 25.737 11.211 -54.548 1 54.73 242 TYR A C 1
ATOM 2001 O O . TYR A 1 242 ? 26.248 11.554 -55.611 1 55.44 242 TYR A O 1
ATOM 2010 N N . LEU A 1 243 ? 25.711 9.939 -54.149 1 54.62 243 LEU A N 1
ATOM 2011 C CA . LEU A 1 243 ? 26.3 8.859 -54.952 1 54.7 243 LEU A CA 1
ATOM 2012 C C . LEU A 1 243 ? 25.436 8.317 -56.086 1 55.9 243 LEU A C 1
ATOM 2013 O O . LEU A 1 243 ? 25.891 7.482 -56.869 1 57.62 243 LEU A O 1
ATOM 2018 N N . ARG A 1 244 ? 24.205 8.756 -56.141 1 55.15 244 ARG A N 1
ATOM 2019 C CA . ARG A 1 244 ? 23.164 8.411 -57.08 1 55.23 244 ARG A CA 1
ATOM 2020 C C . ARG A 1 244 ? 23.509 8.732 -58.537 1 56.25 244 ARG A C 1
ATOM 2021 O O . ARG A 1 244 ? 24.007 9.838 -58.83 1 58.15 244 ARG A O 1
ATOM 2029 N N . ALA A 1 245 ? 23.168 7.801 -59.455 1 54.81 245 ALA A N 1
ATOM 2030 C CA . ALA A 1 245 ? 23.382 7.927 -60.901 1 53.94 245 ALA A CA 1
ATOM 2031 C C . ALA A 1 245 ? 22.332 8.813 -61.613 1 54.62 245 ALA A C 1
ATOM 2032 O O . ALA A 1 245 ? 21.196 8.965 -61.146 1 55.01 245 ALA A O 1
ATOM 2034 N N . ASP A 1 246 ? 22.694 9.357 -62.774 1 54.72 246 ASP A N 1
ATOM 2035 C CA . ASP A 1 246 ? 21.78 10.172 -63.562 1 55.55 246 ASP A CA 1
ATOM 2036 C C . ASP A 1 246 ? 21.472 9.503 -64.923 1 56.29 246 ASP A C 1
ATOM 2037 O O . ASP A 1 246 ? 21.884 8.374 -65.122 1 57.06 246 ASP A O 1
ATOM 2042 N N . LEU A 1 247 ? 20.753 10.164 -65.848 1 56.14 247 LEU A N 1
ATOM 2043 C CA . LEU A 1 247 ? 20.408 9.562 -67.125 1 55.92 247 LEU A CA 1
ATOM 2044 C C . LEU A 1 247 ? 21.627 9.132 -67.917 1 56.78 247 LEU A C 1
ATOM 2045 O O . LEU A 1 247 ? 21.633 8.036 -68.471 1 57.04 247 LEU A O 1
ATOM 2050 N N . GLU A 1 248 ? 22.671 9.971 -67.96 1 56.78 248 GLU A N 1
ATOM 2051 C CA . GLU A 1 248 ? 23.9 9.657 -68.674 1 56.59 248 GLU A CA 1
ATOM 2052 C C . GLU A 1 248 ? 24.591 8.407 -68.151 1 55.12 248 GLU A C 1
ATOM 2053 O O . GLU A 1 248 ? 25.166 7.649 -68.939 1 55.05 248 GLU A O 1
ATOM 2059 N N . ASP A 1 249 ? 24.522 8.186 -66.818 1 53.95 249 ASP A N 1
ATOM 2060 C CA . ASP A 1 249 ? 25.09 7.032 -66.126 1 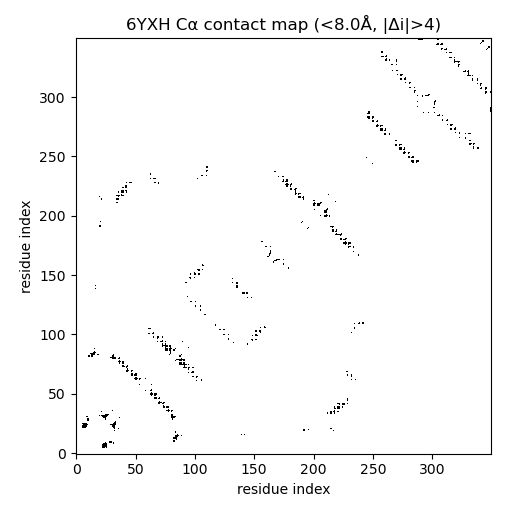52.74 249 ASP A CA 1
ATOM 2061 C C . ASP A 1 249 ? 24.255 5.809 -66.434 1 51.68 249 ASP A C 1
ATOM 2062 O O . ASP A 1 249 ? 24.797 4.808 -66.883 1 51.33 249 ASP A O 1
ATOM 2067 N N . ASN A 1 250 ? 22.922 5.888 -66.229 1 51.19 250 ASN A N 1
ATOM 2068 C CA . ASN A 1 250 ? 22.006 4.79 -66.525 1 51.05 250 ASN A CA 1
ATOM 2069 C C . ASN A 1 250 ? 21.992 4.364 -68.005 1 51.76 250 ASN A C 1
ATOM 2070 O O . ASN A 1 250 ? 21.998 3.146 -68.271 1 53.88 250 ASN A O 1
ATOM 2075 N N . TRP A 1 251 ? 22.099 5.311 -68.949 1 49.72 251 TRP A N 1
ATOM 2076 C CA . TRP A 1 251 ? 22.196 5.001 -70.374 1 48.97 251 TRP A CA 1
ATOM 2077 C C . TRP A 1 251 ? 23.487 4.232 -70.653 1 50.02 251 TRP A C 1
ATOM 2078 O O . TRP A 1 251 ? 23.457 3.22 -71.369 1 50.93 251 TRP A O 1
ATOM 2089 N N . GLU A 1 252 ? 24.599 4.651 -70.05 1 50.19 252 GLU A N 1
ATOM 2090 C CA . GLU A 1 252 ? 25.868 3.933 -70.229 1 52.11 252 GLU A CA 1
ATOM 2091 C C . GLU A 1 252 ? 25.84 2.452 -69.692 1 53.6 252 GLU A C 1
ATOM 2092 O O . GLU A 1 252 ? 26.253 1.545 -70.4 1 53.33 252 GLU A O 1
ATOM 2098 N N . THR A 1 253 ? 25.341 2.243 -68.444 1 54.33 253 THR A N 1
ATOM 2099 C CA . THR A 1 253 ? 25.202 0.98 -67.743 1 55.3 253 THR A CA 1
ATOM 2100 C C . THR A 1 253 ? 24.336 0.033 -68.548 1 57.03 253 THR A C 1
ATOM 2101 O O . THR A 1 253 ? 24.695 -1.142 -68.698 1 58.44 253 THR A O 1
ATOM 2105 N N . LEU A 1 254 ? 23.174 0.53 -69.033 1 55.95 254 LEU A N 1
ATOM 2106 C CA . LEU A 1 254 ? 22.207 -0.248 -69.791 1 55.26 254 LEU A CA 1
ATOM 2107 C C . LEU A 1 254 ? 22.875 -0.83 -71.062 1 53.86 254 LEU A C 1
ATOM 2108 O O . LEU A 1 254 ? 22.734 -2.005 -71.359 1 53.74 254 LEU A O 1
ATOM 2113 N N . ASN A 1 255 ? 23.634 -0.001 -71.782 1 53.26 255 ASN A N 1
ATOM 2114 C CA . ASN A 1 255 ? 24.348 -0.377 -72.997 1 52.98 255 ASN A CA 1
ATOM 2115 C C . ASN A 1 255 ? 25.611 -1.2 -72.763 1 53.47 255 ASN A C 1
ATOM 2116 O O . ASN A 1 255 ? 25.909 -2.115 -73.544 1 54.14 255 ASN A O 1
ATOM 2121 N N . ASP A 1 256 ? 26.319 -0.953 -71.664 1 52.94 256 ASP A N 1
ATOM 2122 C CA . ASP A 1 256 ? 27.487 -1.763 -71.299 1 53.41 256 ASP A CA 1
ATOM 2123 C C . ASP A 1 256 ? 27.044 -3.206 -71.069 1 52.44 256 ASP A C 1
ATOM 2124 O O . ASP A 1 256 ? 27.572 -4.116 -71.689 1 52.49 256 ASP A O 1
ATOM 2129 N N . ASN A 1 257 ? 26.01 -3.383 -70.257 1 51.74 257 ASN A N 1
ATOM 2130 C CA . ASN A 1 257 ? 25.464 -4.691 -69.952 1 51.67 257 ASN A CA 1
ATOM 2131 C C . ASN A 1 257 ? 24.794 -5.361 -71.146 1 51.12 257 ASN A C 1
ATOM 2132 O O . ASN A 1 257 ? 24.869 -6.573 -71.247 1 51.64 257 ASN A O 1
ATOM 2137 N N . LEU A 1 258 ? 24.262 -4.611 -72.104 1 50.54 258 LEU A N 1
ATOM 2138 C CA . LEU A 1 258 ? 23.714 -5.201 -73.33 1 50.27 258 LEU A CA 1
ATOM 2139 C C . LEU A 1 258 ? 24.857 -5.853 -74.131 1 52.18 258 LEU A C 1
ATOM 2140 O O . LEU A 1 258 ? 24.645 -6.908 -74.695 1 54.06 258 LEU A O 1
ATOM 2145 N N . LYS A 1 259 ? 26.081 -5.3 -74.117 1 52.45 259 LYS A N 1
ATOM 2146 C CA . LYS A 1 259 ? 27.24 -5.884 -74.808 1 52.95 259 LYS A CA 1
ATOM 2147 C C . LYS A 1 259 ? 27.844 -7.044 -74.024 1 53.07 259 LYS A C 1
ATOM 2148 O O . LYS A 1 259 ? 28.438 -7.932 -74.621 1 53.45 259 LYS A O 1
ATOM 2154 N N . VAL A 1 260 ? 27.707 -7.043 -72.684 1 52.51 260 VAL A N 1
ATOM 2155 C CA . VAL A 1 260 ? 28.136 -8.128 -71.808 1 52.89 260 VAL A CA 1
ATOM 2156 C C . VAL A 1 260 ? 27.292 -9.338 -72.179 1 55.52 260 VAL A C 1
ATOM 2157 O O . VAL A 1 260 ? 27.867 -10.331 -72.507 1 56.86 260 VAL A O 1
ATOM 2161 N N . ILE A 1 261 ? 25.957 -9.226 -72.248 1 56.76 261 ILE A N 1
ATOM 2162 C CA . ILE A 1 261 ? 25.099 -10.33 -72.668 1 58.62 261 ILE A CA 1
ATOM 2163 C C . ILE A 1 261 ? 25.475 -10.887 -74.035 1 61.72 261 ILE A C 1
ATOM 2164 O O . ILE A 1 261 ? 25.566 -12.097 -74.188 1 62.45 261 ILE A O 1
ATOM 2169 N N . GLU A 1 262 ? 25.685 -10.015 -75.035 1 63.52 262 GLU A N 1
ATOM 2170 C CA . GLU A 1 262 ? 26.023 -10.439 -76.391 1 65.01 262 GLU A CA 1
ATOM 2171 C C . GLU A 1 262 ? 27.262 -11.314 -76.429 1 66.21 262 GLU A C 1
ATOM 2172 O O . GLU A 1 262 ? 27.26 -12.356 -77.065 1 66.95 262 GLU A O 1
ATOM 2178 N N . LYS A 1 263 ? 28.308 -10.888 -75.724 1 66.67 263 LYS A N 1
ATOM 2179 C CA . LYS A 1 263 ? 29.629 -11.495 -75.656 1 66.99 263 LYS A CA 1
ATOM 2180 C C . LYS A 1 263 ? 29.816 -12.499 -74.499 1 67.71 263 LYS A C 1
ATOM 2181 O O . LYS A 1 263 ? 30.901 -13.086 -74.356 1 68.35 263 LYS A O 1
ATOM 2187 N N . ALA A 1 264 ? 28.778 -12.699 -73.678 1 67.05 264 ALA A N 1
ATOM 2188 C CA . ALA A 1 264 ? 28.849 -13.577 -72.523 1 66.34 264 ALA A CA 1
ATOM 2189 C C . ALA A 1 264 ? 29.108 -15.027 -72.901 1 65.94 264 ALA A C 1
ATOM 2190 O O . ALA A 1 264 ? 28.696 -15.486 -73.973 1 65.97 264 ALA A O 1
ATOM 2192 N N . ASP A 1 265 ? 29.842 -15.722 -72.036 1 65.73 265 ASP A N 1
ATOM 2193 C CA . ASP A 1 265 ? 30.226 -17.132 -72.212 1 66.19 265 ASP A CA 1
ATOM 2194 C C . ASP A 1 265 ? 29.63 -18.064 -71.143 1 65.26 265 ASP A C 1
ATOM 2195 O O . ASP A 1 265 ? 29.891 -19.258 -71.199 1 65.68 265 ASP A O 1
ATOM 2200 N N . ASN A 1 266 ? 28.94 -17.523 -70.12 1 64.15 266 ASN A N 1
ATOM 2201 C CA . ASN A 1 266 ? 28.37 -18.327 -69.052 1 63.3 266 ASN A CA 1
ATOM 2202 C C . ASN A 1 266 ? 27.15 -17.682 -68.462 1 63.47 266 ASN A C 1
ATOM 2203 O O . ASN A 1 266 ? 27.035 -16.464 -68.431 1 64.23 266 ASN A O 1
ATOM 2208 N N . ALA A 1 267 ? 26.254 -18.506 -67.952 1 63.38 267 ALA A N 1
ATOM 2209 C CA . ALA A 1 267 ? 24.99 -18.146 -67.291 1 63.58 267 ALA A CA 1
ATOM 2210 C C . ALA A 1 267 ? 25.043 -17.027 -66.278 1 63.07 267 ALA A C 1
ATOM 2211 O O . ALA A 1 267 ? 24.042 -16.32 -66.097 1 63.02 267 ALA A O 1
ATOM 2213 N N . ALA A 1 268 ? 26.156 -16.937 -65.531 1 62.63 268 ALA A N 1
ATOM 2214 C CA . ALA A 1 268 ? 26.236 -15.967 -64.451 1 62.4 268 ALA A CA 1
ATOM 2215 C C . ALA A 1 268 ? 26.406 -14.531 -64.952 1 62.32 268 ALA A C 1
ATOM 2216 O O . ALA A 1 268 ? 25.846 -13.604 -64.353 1 62.42 268 ALA A O 1
ATOM 2218 N N . GLN A 1 269 ? 27.112 -14.364 -66.09 1 61.66 269 GLN A N 1
ATOM 2219 C CA . GLN A 1 269 ? 27.31 -13.074 -66.721 1 61.55 269 GLN A CA 1
ATOM 2220 C C . GLN A 1 269 ? 25.987 -12.602 -67.258 1 61.66 269 GLN A C 1
ATOM 2221 O O . GLN A 1 269 ? 25.586 -11.465 -66.953 1 62.59 269 GLN A O 1
ATOM 2227 N N . VAL A 1 270 ? 25.285 -13.483 -68.029 1 60.15 270 VAL A N 1
ATOM 2228 C CA . VAL A 1 270 ? 23.984 -13.181 -68.612 1 59.02 270 VAL A CA 1
ATOM 2229 C C . VAL A 1 270 ? 22.984 -12.769 -67.579 1 58.12 270 VAL A C 1
ATOM 2230 O O . VAL A 1 270 ? 22.394 -11.699 -67.73 1 59 270 VAL A O 1
ATOM 2234 N N . LYS A 1 271 ? 22.829 -13.539 -66.494 1 56.98 271 LYS A N 1
ATOM 2235 C CA . LYS A 1 271 ? 21.864 -13.141 -65.464 1 57.36 271 LYS A CA 1
ATOM 2236 C C . LYS A 1 271 ? 22.216 -11.807 -64.758 1 56.91 271 LYS A C 1
ATOM 2237 O O . LYS A 1 271 ? 21.313 -11.053 -64.388 1 57.38 271 LYS A O 1
ATOM 2243 N N . ASP A 1 272 ? 23.515 -11.509 -64.59 1 55.67 272 ASP A N 1
ATOM 2244 C CA . ASP A 1 272 ? 23.941 -10.317 -63.886 1 55.01 272 ASP A CA 1
ATOM 2245 C C . ASP A 1 272 ? 23.732 -9.058 -64.743 1 52.3 272 ASP A C 1
ATOM 2246 O O . ASP A 1 272 ? 23.27 -8.02 -64.241 1 51.29 272 ASP A O 1
ATOM 2251 N N . ALA A 1 273 ? 24.078 -9.164 -66.038 1 50.29 273 ALA A N 1
ATOM 2252 C CA . ALA A 1 273 ? 23.892 -8.097 -66.991 1 48.96 273 ALA A CA 1
ATOM 2253 C C . ALA A 1 273 ? 22.391 -7.8 -67.179 1 48.82 273 ALA A C 1
ATOM 2254 O O . ALA A 1 273 ? 22.06 -6.649 -67.39 1 49.3 273 ALA A O 1
ATOM 2256 N N . LEU A 1 274 ? 21.482 -8.833 -67.137 1 47.64 274 LEU A N 1
ATOM 2257 C CA . LEU A 1 274 ? 20.042 -8.647 -67.267 1 46.57 274 LEU A CA 1
ATOM 2258 C C . LEU A 1 274 ? 19.454 -7.911 -66.062 1 48.66 274 LEU A C 1
ATOM 2259 O O . LEU A 1 274 ? 18.627 -7.013 -66.238 1 50.24 274 LEU A O 1
ATOM 2264 N N . THR A 1 275 ? 19.881 -8.276 -64.839 1 48.61 275 THR A N 1
ATOM 2265 C CA . THR A 1 275 ? 19.515 -7.664 -63.553 1 49.04 275 THR A CA 1
ATOM 2266 C C . THR A 1 275 ? 19.996 -6.178 -63.454 1 51.37 275 THR A C 1
ATOM 2267 O O . THR A 1 275 ? 19.233 -5.304 -63.02 1 52.25 275 THR A O 1
ATOM 2271 N N . LYS A 1 276 ? 21.264 -5.896 -63.851 1 51.39 276 LYS A N 1
ATOM 2272 C CA . LYS A 1 276 ? 21.813 -4.55 -63.857 1 51.39 276 LYS A CA 1
ATOM 2273 C C . LYS A 1 276 ? 21.157 -3.7 -64.923 1 53.25 276 LYS A C 1
ATOM 2274 O O . LYS A 1 276 ? 20.944 -2.501 -64.715 1 54.23 276 LYS A O 1
ATOM 2280 N N . MET A 1 277 ? 20.867 -4.294 -66.081 1 53.49 277 MET A N 1
ATOM 2281 C CA . MET A 1 277 ? 20.189 -3.613 -67.173 1 53.98 277 MET A CA 1
ATOM 2282 C C . MET A 1 277 ? 18.793 -3.262 -66.754 1 54.75 277 MET A C 1
ATOM 2283 O O . MET A 1 277 ? 18.322 -2.219 -67.151 1 55.84 277 MET A O 1
ATOM 2288 N N . ARG A 1 278 ? 18.096 -4.13 -66.016 1 54.9 278 ARG A N 1
ATOM 2289 C CA . ARG A 1 278 ? 16.721 -3.847 -65.578 1 55.47 278 ARG A CA 1
ATOM 2290 C C . ARG A 1 278 ? 16.672 -2.677 -64.582 1 55.75 278 ARG A C 1
ATOM 2291 O O . ARG A 1 278 ? 15.717 -1.889 -64.614 1 57.58 278 ARG A O 1
ATOM 2299 N N . ALA A 1 279 ? 17.694 -2.554 -63.711 1 53.5 279 ALA A N 1
ATOM 2300 C CA . ALA A 1 279 ? 17.712 -1.492 -62.744 1 52.58 279 ALA A CA 1
ATOM 2301 C C . ALA A 1 279 ? 17.958 -0.158 -63.453 1 53.29 279 ALA A C 1
ATOM 2302 O O . ALA A 1 279 ? 17.284 0.818 -63.151 1 53.66 279 ALA A O 1
ATOM 2304 N N . ALA A 1 280 ? 18.912 -0.127 -64.407 1 53.19 280 ALA A N 1
ATOM 2305 C CA . ALA A 1 280 ? 19.261 1.056 -65.181 1 52.7 280 ALA A CA 1
ATOM 2306 C C . ALA A 1 280 ? 18.135 1.454 -66.085 1 53.23 280 ALA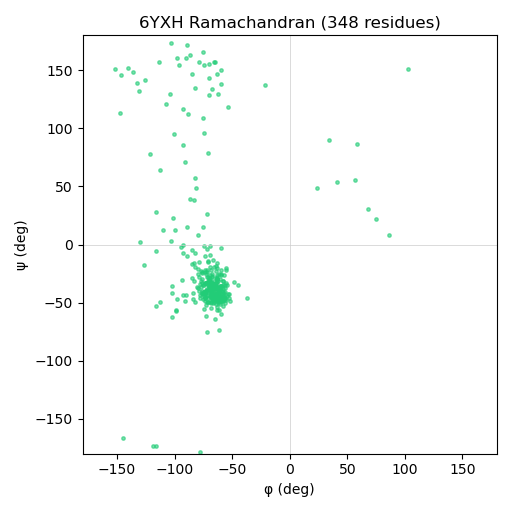 A C 1
ATOM 2307 O O . ALA A 1 280 ? 17.891 2.634 -66.212 1 54.06 280 ALA A O 1
ATOM 2309 N N . ALA A 1 281 ? 17.388 0.492 -66.659 1 53.43 281 ALA A N 1
ATOM 2310 C CA . ALA A 1 281 ? 16.208 0.773 -67.5 1 53.55 281 ALA A CA 1
ATOM 2311 C C . ALA A 1 281 ? 15.074 1.467 -66.703 1 53.63 281 ALA A C 1
ATOM 2312 O O . ALA A 1 281 ? 14.488 2.424 -67.203 1 54.57 281 ALA A O 1
ATOM 2314 N N . LEU A 1 282 ? 14.77 1.007 -65.482 1 52.49 282 LEU A N 1
ATOM 2315 C CA . LEU A 1 282 ? 13.739 1.65 -64.648 1 52.19 282 LEU A CA 1
ATOM 2316 C C . LEU A 1 282 ? 14.097 3.05 -64.189 1 52.87 282 LEU A C 1
ATOM 2317 O O . LEU A 1 282 ? 13.239 3.93 -64.072 1 53.5 282 LEU A O 1
ATOM 2322 N N . ASP A 1 283 ? 15.367 3.266 -63.968 1 53.12 283 ASP A N 1
ATOM 2323 C CA . ASP A 1 283 ? 15.892 4.533 -63.585 1 53.81 283 ASP A CA 1
ATOM 2324 C C . ASP A 1 283 ? 15.889 5.479 -64.8 1 53.08 283 ASP A C 1
ATOM 2325 O O . ASP A 1 283 ? 15.457 6.62 -64.661 1 53.54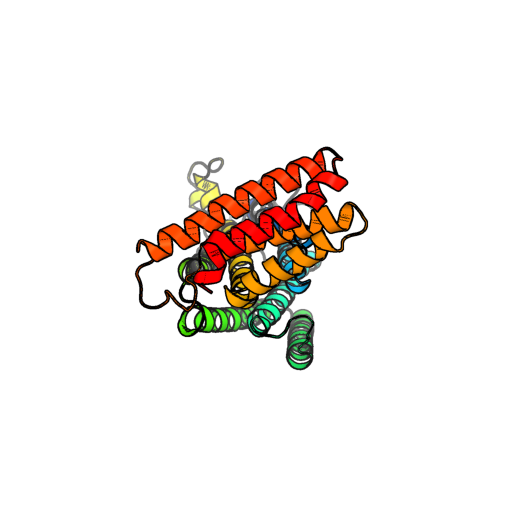 283 ASP A O 1
ATOM 2330 N N . ALA A 1 284 ? 16.335 5.016 -66.001 1 51.66 284 ALA A N 1
ATOM 2331 C CA . ALA A 1 284 ? 16.352 5.886 -67.188 1 50.8 284 ALA A CA 1
ATOM 2332 C C . ALA A 1 284 ? 14.961 6.32 -67.689 1 49.97 284 ALA A C 1
ATOM 2333 O O . ALA A 1 284 ? 14.765 7.423 -68.229 1 49.04 284 ALA A O 1
ATOM 2335 N N . GLN A 1 285 ? 14.001 5.447 -67.486 1 49.71 285 GLN A N 1
ATOM 2336 C CA . GLN A 1 285 ? 12.638 5.68 -67.892 1 50.42 285 GLN A CA 1
ATOM 2337 C C . GLN A 1 285 ? 11.999 6.892 -67.209 1 52.11 285 GLN A C 1
ATOM 2338 O O . GLN A 1 285 ? 11.046 7.463 -67.748 1 53.25 285 GLN A O 1
ATOM 2344 N N . LYS A 1 286 ? 12.494 7.271 -66.016 1 52.1 286 LYS A N 1
ATOM 2345 C CA . LYS A 1 286 ? 11.973 8.401 -65.245 1 52.24 286 LYS A CA 1
ATOM 2346 C C . LYS A 1 286 ? 12.554 9.737 -65.699 1 53.69 286 LYS A C 1
ATOM 2347 O O . LYS A 1 286 ? 11.877 10.767 -65.634 1 55.67 286 LYS A O 1
ATOM 2353 N N . ALA A 1 287 ? 13.789 9.718 -66.182 1 52 287 ALA A N 1
ATOM 2354 C CA . ALA A 1 287 ? 14.472 10.89 -66.609 1 51.04 287 ALA A CA 1
ATOM 2355 C C . ALA A 1 287 ? 13.963 11.406 -67.971 1 53.15 287 ALA A C 1
ATOM 2356 O O . ALA A 1 287 ? 13.151 10.769 -68.642 1 52.38 287 ALA A O 1
ATOM 2358 N N . THR A 1 288 ? 14.345 12.658 -68.297 1 55.27 288 THR A N 1
ATOM 2359 C CA . THR A 1 288 ? 14.032 13.351 -69.527 1 56.83 288 THR A CA 1
ATOM 2360 C C . THR A 1 288 ? 15.344 13.384 -70.287 1 57.57 288 THR A C 1
ATOM 2361 O O . THR A 1 288 ? 16.35 13.908 -69.773 1 58.12 288 THR A O 1
ATOM 2365 N N . PRO A 1 289 ? 15.361 12.8 -71.496 1 56.93 289 PRO A N 1
ATOM 2366 C CA . PRO A 1 289 ? 16.594 12.849 -72.287 1 58.06 289 PRO A CA 1
ATOM 2367 C C . PRO A 1 289 ? 16.951 14.28 -72.718 1 61.09 289 PRO A C 1
ATOM 2368 O O . PRO A 1 289 ? 16.087 15.14 -72.76 1 61.22 289 PRO A O 1
ATOM 2372 N N . PRO A 1 290 ? 18.225 14.585 -73.025 1 63.64 290 PRO A N 1
ATOM 2373 C CA . PRO A 1 290 ? 18.58 15.978 -73.398 1 64.97 290 PRO A CA 1
ATOM 2374 C C . PRO A 1 290 ? 17.856 16.572 -74.632 1 65.66 290 PRO A C 1
ATOM 2375 O O . PRO A 1 290 ? 17.739 17.797 -74.734 1 66.14 290 PRO A O 1
ATOM 2379 N N . LYS A 1 291 ? 17.393 15.735 -75.56 1 65.74 291 LYS A N 1
ATOM 2380 C CA . LYS A 1 291 ? 16.68 16.249 -76.743 1 66.2 291 LYS A CA 1
ATOM 2381 C C . LYS A 1 291 ? 15.271 16.788 -76.39 1 67.31 291 LYS A C 1
ATOM 2382 O O . LYS A 1 291 ? 14.722 17.631 -77.108 1 68.8 291 LYS A O 1
ATOM 2388 N N . LEU A 1 292 ? 14.709 16.305 -75.274 1 66.72 292 LEU A N 1
ATOM 2389 C CA . LEU A 1 292 ? 13.362 16.566 -74.773 1 66.16 292 LEU A CA 1
ATOM 2390 C C . LEU A 1 292 ? 13.325 17.43 -73.506 1 67.26 292 LEU A C 1
ATOM 2391 O O . LEU A 1 292 ? 12.28 17.484 -72.857 1 67.57 292 LEU A O 1
ATOM 2396 N N . GLU A 1 293 ? 14.461 18.068 -73.135 1 67.82 293 GLU A N 1
ATOM 2397 C CA . GLU A 1 293 ? 14.621 18.891 -71.93 1 68.69 293 GLU A CA 1
ATOM 2398 C C . GLU A 1 293 ? 13.758 20.154 -71.909 1 70.23 293 GLU A C 1
ATOM 2399 O O . GLU A 1 293 ? 13.544 20.714 -70.837 1 70.55 293 GLU A O 1
ATOM 2405 N N . ASP A 1 294 ? 13.26 20.579 -73.087 1 70.93 294 ASP A N 1
ATOM 2406 C CA . ASP A 1 294 ? 12.409 21.75 -73.338 1 71.85 294 ASP A CA 1
ATOM 2407 C C . ASP A 1 294 ? 10.899 21.421 -73.309 1 71.07 294 ASP A C 1
ATOM 2408 O O . ASP A 1 294 ? 10.075 22.339 -73.408 1 71.29 294 ASP A O 1
ATOM 2413 N N . LYS A 1 295 ? 10.542 20.122 -73.222 1 69.75 295 LYS A N 1
ATOM 2414 C CA . LYS A 1 295 ? 9.161 19.642 -73.253 1 68.59 295 LYS A CA 1
ATOM 2415 C C . LYS A 1 295 ? 8.611 19.254 -71.868 1 67.53 295 LYS A C 1
ATOM 2416 O O . LYS A 1 295 ? 9.324 19.271 -70.868 1 67.47 295 LYS A O 1
ATOM 2422 N N . SER A 1 296 ? 7.33 18.943 -71.808 1 66.68 296 SER A N 1
ATOM 2423 C CA . SER A 1 296 ? 6.658 18.55 -70.59 1 66.79 296 SER A CA 1
ATOM 2424 C C . SER A 1 296 ? 6.846 17.043 -70.337 1 68.12 296 SER A C 1
ATOM 2425 O O . SER A 1 296 ? 6.836 16.269 -71.296 1 67.93 296 SER A O 1
ATOM 2428 N N . PRO A 1 297 ? 6.934 16.562 -69.068 1 69.18 297 PRO A N 1
ATOM 2429 C CA . PRO A 1 297 ? 6.984 15.107 -68.851 1 69.91 297 PRO A CA 1
ATOM 2430 C C . PRO A 1 297 ? 5.792 14.388 -69.484 1 71.65 297 PRO A C 1
ATOM 2431 O O . PRO A 1 297 ? 5.909 13.211 -69.769 1 72.6 297 PRO A O 1
ATOM 2435 N N . ASP A 1 298 ? 4.677 15.091 -69.764 1 71.95 298 ASP A N 1
ATOM 2436 C CA . ASP A 1 298 ? 3.495 14.497 -70.375 1 72.64 298 ASP A CA 1
ATOM 2437 C C . ASP A 1 298 ? 3.35 14.722 -71.878 1 72.1 298 ASP A C 1
ATOM 2438 O O . ASP A 1 298 ? 2.281 14.457 -72.426 1 72.32 298 ASP A O 1
ATOM 2443 N N . SER A 1 299 ? 4.402 15.202 -72.548 1 70.95 299 SER A N 1
ATOM 2444 C CA . SER A 1 299 ? 4.352 15.429 -73.988 1 69.99 299 SER A CA 1
ATOM 2445 C C . SER A 1 299 ? 4.315 14.09 -74.746 1 70.5 299 SER A C 1
ATOM 2446 O O . SER A 1 299 ? 4.79 13.065 -74.233 1 70.27 299 SER A O 1
ATOM 2449 N N . PRO A 1 300 ? 3.773 14.091 -75.985 1 70.69 300 PRO A N 1
ATOM 2450 C CA . PRO A 1 300 ? 3.748 12.849 -76.784 1 70.58 300 PRO A CA 1
ATOM 2451 C C . PRO A 1 300 ? 5.124 12.205 -77.005 1 70.93 300 PRO A C 1
ATOM 2452 O O . PRO A 1 300 ? 5.222 10.981 -76.987 1 71.45 300 PRO A O 1
ATOM 2456 N N . GLU A 1 301 ? 6.185 13.014 -77.201 1 70.34 301 GLU A N 1
ATOM 2457 C CA . GLU A 1 301 ? 7.565 12.514 -77.354 1 69.87 301 GLU A CA 1
ATOM 2458 C C . GLU A 1 301 ? 8.008 11.855 -76.04 1 68.66 301 GLU A C 1
ATOM 2459 O O . GLU A 1 301 ? 8.724 10.854 -76.061 1 68.69 301 GLU A O 1
ATOM 2465 N N . MET A 1 302 ? 7.609 12.434 -74.888 1 67.38 302 MET A N 1
ATOM 2466 C CA . MET A 1 302 ? 7.994 11.872 -73.587 1 65.99 302 MET A CA 1
ATOM 2467 C C . MET A 1 302 ? 7.248 10.564 -73.295 1 63.91 302 MET A C 1
ATOM 2468 O O . MET A 1 302 ? 7.898 9.586 -72.905 1 64.19 302 MET A O 1
ATOM 2473 N N . LYS A 1 303 ? 5.928 10.515 -73.55 1 61.56 303 LYS A N 1
ATOM 2474 C CA . LYS A 1 303 ? 5.153 9.286 -73.382 1 60.3 303 LYS A CA 1
ATOM 2475 C C . LYS A 1 303 ? 5.656 8.137 -74.268 1 58.56 303 LYS A C 1
ATOM 2476 O O . LYS A 1 303 ? 5.472 6.985 -73.923 1 58.28 303 LYS A O 1
ATOM 2482 N N . ASP A 1 304 ? 6.286 8.452 -75.389 1 57.86 304 ASP A N 1
ATOM 2483 C CA . ASP A 1 304 ? 6.844 7.517 -76.367 1 58.33 304 ASP A CA 1
ATOM 2484 C C . ASP A 1 304 ? 8.204 6.958 -75.905 1 57.74 304 ASP A C 1
ATOM 2485 O O . ASP A 1 304 ? 8.488 5.769 -76.082 1 58.58 304 ASP A O 1
ATOM 2490 N N . PHE A 1 305 ? 9.046 7.824 -75.308 1 55.8 305 PHE A N 1
ATOM 2491 C CA . PHE A 1 305 ? 10.324 7.499 -74.686 1 54.05 305 PHE A CA 1
ATOM 2492 C C . PHE A 1 305 ? 10.024 6.496 -73.549 1 53.48 305 PHE A C 1
ATOM 2493 O O . PHE A 1 305 ? 10.716 5.498 -73.381 1 54.74 305 PHE A O 1
ATOM 2501 N N . ARG A 1 306 ? 9.01 6.783 -72.76 1 52.3 306 ARG A N 1
ATOM 2502 C CA . ARG A 1 306 ? 8.574 5.944 -71.669 1 51.98 306 ARG A CA 1
ATOM 2503 C C . ARG A 1 306 ? 7.965 4.633 -72.172 1 51.89 306 ARG A C 1
ATOM 2504 O O . ARG A 1 306 ? 8.076 3.609 -71.517 1 52.47 306 ARG A O 1
ATOM 2512 N N . HIS A 1 307 ? 7.321 4.663 -73.315 1 51.61 307 HIS A N 1
ATOM 2513 C CA . HIS A 1 307 ? 6.686 3.508 -73.935 1 51.43 307 HIS A CA 1
ATOM 2514 C C . HIS A 1 307 ? 7.692 2.488 -74.392 1 49.75 307 HIS A C 1
ATOM 2515 O O . HIS A 1 307 ? 7.536 1.3 -74.14 1 48.7 307 HIS A O 1
ATOM 2522 N N . GLY A 1 308 ? 8.761 2.969 -75.004 1 49.78 308 GLY A N 1
ATOM 2523 C CA . GLY A 1 308 ? 9.887 2.15 -75.421 1 50.04 308 GLY A CA 1
ATOM 2524 C C . GLY A 1 308 ? 10.533 1.526 -74.208 1 51.33 308 GLY A C 1
ATOM 2525 O O . GLY A 1 308 ? 10.858 0.336 -74.224 1 53.26 308 GLY A O 1
ATOM 2526 N N . PHE A 1 309 ? 10.656 2.289 -73.114 1 50.61 309 PHE A N 1
ATOM 2527 C CA . PHE A 1 309 ? 11.231 1.709 -71.903 1 50.11 309 PHE A CA 1
ATOM 2528 C C . PHE A 1 309 ? 10.339 0.637 -71.327 1 52.09 309 PHE A C 1
ATOM 2529 O O . PHE A 1 309 ? 10.859 -0.386 -70.962 1 53.47 309 PHE A O 1
ATOM 2537 N N . ASP A 1 310 ? 9.026 0.77 -71.399 1 52.59 310 ASP A N 1
ATOM 2538 C CA . ASP A 1 310 ? 8.084 -0.243 -70.924 1 53.42 310 ASP A CA 1
ATOM 2539 C C . ASP A 1 310 ? 8.27 -1.584 -71.669 1 53.35 310 ASP A C 1
ATOM 2540 O O . ASP A 1 310 ? 8.309 -2.649 -71.036 1 53.52 310 ASP A O 1
ATOM 2545 N N . ILE A 1 311 ? 8.334 -1.506 -73.021 1 52.14 311 ILE A N 1
ATOM 2546 C CA . ILE A 1 311 ? 8.59 -2.599 -73.94 1 51.49 311 ILE A CA 1
ATOM 2547 C C . ILE A 1 311 ? 9.934 -3.212 -73.602 1 51.67 311 ILE A C 1
ATOM 2548 O O . ILE A 1 311 ? 10.016 -4.425 -73.545 1 53.84 311 ILE A O 1
ATOM 2553 N N . LEU A 1 312 ? 10.99 -2.4 -73.424 1 50.28 312 LEU A N 1
ATOM 2554 C CA . LEU A 1 312 ? 12.342 -2.863 -73.126 1 49.52 312 LEU A CA 1
ATOM 2555 C C . LEU A 1 312 ? 12.396 -3.601 -71.8 1 49.97 312 LEU A C 1
ATOM 2556 O O . LEU A 1 312 ? 12.95 -4.694 -71.736 1 50.3 312 LEU A O 1
ATOM 2561 N N . VAL A 1 313 ? 11.755 -3.052 -70.767 1 50.03 313 VAL A N 1
ATOM 2562 C CA . VAL A 1 313 ? 11.707 -3.674 -69.448 1 50.68 313 VAL A CA 1
ATOM 2563 C C . VAL A 1 313 ? 11.025 -5.067 -69.489 1 53.02 313 VAL A C 1
ATOM 2564 O O . VAL A 1 313 ? 11.649 -6.063 -69.087 1 54.16 313 VAL A O 1
ATOM 2568 N N . GLY A 1 314 ? 9.823 -5.168 -70.07 1 52.81 314 GLY A N 1
ATOM 2569 C CA . GLY A 1 314 ? 9.148 -6.446 -70.19 1 53.2 314 GLY A CA 1
ATOM 2570 C C . GLY A 1 314 ? 9.994 -7.499 -70.889 1 54.3 314 GLY A C 1
ATOM 2571 O O . GLY A 1 314 ? 9.956 -8.687 -70.553 1 54.8 314 GLY A O 1
ATOM 2572 N N . GLN A 1 315 ? 10.81 -7.048 -71.843 1 53.68 315 GLN A N 1
ATOM 2573 C CA . GLN A 1 315 ? 11.674 -7.933 -72.604 1 52.93 315 GLN A CA 1
ATOM 2574 C C . GLN A 1 315 ? 12.835 -8.409 -71.777 1 53.27 315 GLN A C 1
ATOM 2575 O O . GLN A 1 315 ? 13.163 -9.593 -71.825 1 53.58 315 GLN A O 1
ATOM 2581 N N . ILE A 1 316 ? 13.438 -7.5 -70.986 1 53.49 316 ILE A N 1
ATOM 2582 C CA . ILE A 1 316 ? 14.494 -7.825 -70.018 1 53.75 316 ILE A CA 1
ATOM 2583 C C . ILE A 1 316 ? 13.93 -8.879 -69.007 1 56.42 316 ILE A C 1
ATOM 2584 O O . ILE A 1 316 ? 14.634 -9.816 -68.652 1 57.77 316 ILE A O 1
ATOM 2589 N N . ASP A 1 317 ? 12.648 -8.742 -68.605 1 56.9 317 ASP A N 1
ATOM 2590 C CA . ASP A 1 317 ? 11.936 -9.612 -67.651 1 57.9 317 ASP A CA 1
ATOM 2591 C C . ASP A 1 317 ? 11.636 -11.002 -68.202 1 58.02 317 ASP A C 1
ATOM 2592 O O . ASP A 1 317 ? 11.468 -11.975 -67.44 1 58.52 317 ASP A O 1
ATOM 2597 N N . ASP A 1 318 ? 11.481 -11.069 -69.525 1 56.97 318 ASP A N 1
ATOM 2598 C CA . ASP A 1 318 ? 11.254 -12.281 -70.267 1 55.79 318 ASP A CA 1
ATOM 2599 C C . ASP A 1 318 ? 12.555 -12.998 -70.325 1 53.7 318 ASP A C 1
ATOM 2600 O O . ASP A 1 318 ? 12.569 -14.181 -70.003 1 54.42 318 ASP A O 1
ATOM 2605 N N . ALA A 1 319 ? 13.669 -12.29 -70.667 1 51.6 319 ALA A N 1
ATOM 2606 C CA . ALA A 1 319 ? 15.024 -12.825 -70.741 1 50.29 319 ALA A CA 1
ATOM 2607 C C . ALA A 1 319 ? 15.486 -13.283 -69.35 1 50.14 319 ALA A C 1
ATOM 2608 O O . ALA A 1 319 ? 16.054 -14.375 -69.236 1 50.63 319 ALA A O 1
ATOM 2610 N N . LEU A 1 320 ? 15.117 -12.556 -68.279 1 49.47 320 LEU A N 1
ATOM 2611 C CA . LEU A 1 320 ? 15.409 -13.023 -66.92 1 50.17 320 LEU A CA 1
ATOM 2612 C C . LEU A 1 320 ? 14.663 -14.301 -66.626 1 52.88 320 LEU A C 1
ATOM 2613 O O . LEU A 1 320 ? 15.232 -15.167 -65.982 1 54.7 320 LEU A O 1
ATOM 2618 N N . LYS A 1 321 ? 13.41 -14.452 -67.102 1 53.31 321 LYS A N 1
ATOM 2619 C CA . LYS A 1 321 ? 12.616 -15.67 -66.915 1 54.34 321 LYS A CA 1
ATOM 2620 C C . LYS A 1 321 ? 13.342 -16.859 -67.558 1 54.61 321 LYS A C 1
ATOM 2621 O O . LYS A 1 321 ? 13.483 -17.894 -66.937 1 54.99 321 LYS A O 1
ATOM 2627 N N . LEU A 1 322 ? 13.842 -16.689 -68.783 1 54.15 322 LEU A N 1
ATOM 2628 C CA . LEU A 1 322 ? 14.581 -17.723 -69.474 1 54.21 322 LEU A CA 1
ATOM 2629 C C . LEU A 1 322 ? 15.834 -18.157 -68.673 1 55.41 322 LEU A C 1
ATOM 2630 O O . LEU A 1 322 ? 16.111 -19.347 -68.594 1 55.71 322 LEU A O 1
ATOM 2635 N N . ALA A 1 323 ? 16.573 -17.189 -68.088 1 55.5 323 ALA A N 1
ATOM 2636 C CA . ALA A 1 323 ? 17.761 -17.381 -67.265 1 55.62 323 ALA A CA 1
ATOM 2637 C C . ALA A 1 323 ? 17.432 -18.25 -66.032 1 57.25 323 ALA A C 1
ATOM 2638 O O . ALA A 1 323 ? 18.076 -19.291 -65.8 1 58.05 323 ALA A O 1
ATOM 2640 N N . ASN A 1 324 ? 16.362 -17.9 -65.302 1 57.59 324 ASN A N 1
ATOM 2641 C CA . ASN A 1 324 ? 15.916 -18.642 -64.125 1 58.13 324 ASN A CA 1
ATOM 2642 C C . ASN A 1 324 ? 15.297 -20.016 -64.43 1 60.49 324 ASN A C 1
ATOM 2643 O O . ASN A 1 324 ? 15.078 -20.823 -63.528 1 61.92 324 ASN A O 1
ATOM 2648 N N . GLU A 1 325 ? 14.963 -20.275 -65.676 1 61.25 325 GLU A N 1
ATOM 2649 C CA . GLU A 1 325 ? 14.45 -21.58 -66.091 1 61.61 325 GLU A CA 1
ATOM 2650 C C . GLU A 1 325 ? 15.589 -22.5 -66.625 1 61.62 325 GLU A C 1
ATOM 2651 O O . GLU A 1 325 ? 15.336 -23.674 -66.92 1 61.31 325 GLU A O 1
ATOM 2657 N N . GLY A 1 326 ? 16.821 -21.977 -66.679 1 61.91 326 GLY A N 1
ATOM 2658 C CA . GLY A 1 326 ? 17.979 -22.69 -67.177 1 63.53 326 GLY A CA 1
ATOM 2659 C C . GLY A 1 326 ? 18.16 -22.593 -68.68 1 65.4 326 GLY A C 1
ATOM 2660 O O . GLY A 1 326 ? 19.015 -23.283 -69.235 1 66.32 326 GLY A O 1
ATOM 2661 N N . LYS A 1 327 ? 17.363 -21.743 -69.363 1 65.92 327 LYS A N 1
ATOM 2662 C CA . LYS A 1 327 ? 17.392 -21.535 -70.812 1 66.51 327 LYS A CA 1
ATOM 2663 C C . LYS A 1 327 ? 18.366 -20.397 -71.096 1 66.85 327 LYS A C 1
ATOM 2664 O O . LYS A 1 327 ? 17.979 -19.274 -71.437 1 66.83 327 LYS A O 1
ATOM 2670 N N . VAL A 1 328 ? 19.642 -20.711 -70.909 1 66.87 328 VAL A N 1
ATOM 2671 C CA . VAL A 1 328 ? 20.797 -19.808 -70.997 1 67.23 328 VAL A CA 1
ATOM 2672 C C . VAL A 1 328 ? 21.047 -19.284 -72.396 1 65.2 328 VAL A C 1
ATOM 2673 O O . VAL A 1 328 ? 21.298 -18.115 -72.565 1 64.8 328 VAL A O 1
ATOM 2677 N N . LYS A 1 329 ? 21.039 -20.174 -73.388 1 64.4 329 LYS A N 1
ATOM 2678 C CA . LYS A 1 329 ? 21.281 -19.886 -74.805 1 62.79 329 LYS A CA 1
ATOM 2679 C C . LYS A 1 329 ? 20.246 -18.947 -75.388 1 60.33 329 LYS A C 1
ATOM 2680 O O . LYS A 1 329 ? 20.572 -18.065 -76.189 1 60.19 329 LYS A O 1
ATOM 2686 N N . GLU A 1 330 ? 19.006 -19.14 -74.958 1 58.58 330 GLU A N 1
ATOM 2687 C CA . GLU A 1 330 ? 17.846 -18.371 -75.325 1 57.73 330 GLU A CA 1
ATOM 2688 C C . GLU A 1 330 ? 17.82 -17.036 -74.661 1 57.63 330 GLU A C 1
ATOM 2689 O O . GLU A 1 330 ? 17.453 -16.085 -75.327 1 58.67 330 GLU A O 1
ATOM 2695 N N . ALA A 1 331 ? 18.128 -16.939 -73.343 1 57.04 331 ALA A N 1
ATOM 2696 C CA . ALA A 1 331 ? 18.193 -15.658 -72.621 1 56.92 331 ALA A CA 1
ATOM 2697 C C . ALA A 1 331 ? 19.273 -14.792 -73.256 1 58.4 331 ALA A C 1
ATOM 2698 O O . ALA A 1 331 ? 19.059 -13.617 -73.472 1 59.73 331 ALA A O 1
ATOM 2700 N N . GLN A 1 332 ? 20.4 -15.387 -73.637 1 58.1 332 GLN A N 1
ATOM 2701 C CA . GLN A 1 332 ? 21.482 -14.713 -74.305 1 57.77 332 GLN A CA 1
ATOM 2702 C C . GLN A 1 332 ? 21.046 -14.123 -75.673 1 56.9 332 GLN A C 1
ATOM 2703 O O . GLN A 1 332 ? 21.42 -13.004 -76.011 1 57.32 332 GLN A O 1
ATOM 2709 N N . ALA A 1 333 ? 20.2 -14.847 -76.422 1 55.84 333 ALA A N 1
ATOM 2710 C CA . ALA A 1 333 ? 19.645 -14.441 -77.726 1 54.46 333 ALA A CA 1
ATOM 2711 C C . ALA A 1 333 ? 18.755 -13.189 -77.651 1 55.78 333 ALA A C 1
ATOM 2712 O O . ALA A 1 333 ? 18.433 -12.593 -78.686 1 55.89 333 ALA A O 1
ATOM 2714 N N . ALA A 1 334 ? 18.315 -12.805 -76.426 1 56.09 334 ALA A N 1
ATOM 2715 C CA . ALA A 1 334 ? 17.502 -11.606 -76.248 1 55.65 334 ALA A CA 1
ATOM 2716 C C . ALA A 1 334 ? 18.278 -10.367 -76.517 1 56.37 334 ALA A C 1
ATOM 2717 O O . ALA A 1 334 ? 17.66 -9.379 -76.83 1 57.5 334 ALA A O 1
ATOM 2719 N N . ALA A 1 335 ? 19.612 -10.372 -76.44 1 56.68 335 ALA A N 1
ATOM 2720 C CA . ALA A 1 335 ? 20.413 -9.17 -76.682 1 57.86 335 ALA A CA 1
ATOM 2721 C C . ALA A 1 335 ? 20.09 -8.518 -78.026 1 58.88 335 ALA A C 1
ATOM 2722 O O . ALA A 1 335 ? 19.866 -7.305 -78.068 1 59.33 335 ALA A O 1
ATOM 2724 N N . GLU A 1 336 ? 19.935 -9.333 -79.091 1 58.92 336 GLU A N 1
ATOM 2725 C CA . GLU A 1 336 ? 19.594 -8.774 -80.387 1 59.96 336 GLU A CA 1
ATOM 2726 C C . GLU A 1 336 ? 18.224 -8.115 -80.371 1 59.16 336 GLU A C 1
ATOM 2727 O O . GLU A 1 336 ? 18.05 -7.047 -80.973 1 60.1 336 GLU A O 1
ATOM 2733 N N . GLN A 1 337 ? 17.277 -8.703 -79.617 1 57.19 337 GLN A N 1
ATOM 2734 C CA . GLN A 1 337 ? 15.92 -8.199 -79.455 1 55.98 337 GLN A CA 1
ATOM 2735 C C . GLN A 1 337 ? 15.878 -6.89 -78.699 1 55.8 337 GLN A C 1
ATOM 2736 O O . GLN A 1 337 ? 15.118 -6.001 -79.054 1 55.77 337 GLN A O 1
ATOM 2742 N N . LEU A 1 338 ? 16.687 -6.793 -77.646 1 55.41 338 LEU A N 1
ATOM 2743 C CA . LEU A 1 338 ? 16.798 -5.639 -76.785 1 55.07 338 LEU A CA 1
ATOM 2744 C C . LEU A 1 338 ? 17.456 -4.488 -77.508 1 55.94 338 LEU A C 1
ATOM 2745 O O . LEU A 1 338 ? 17.089 -3.359 -77.242 1 57 338 LEU A O 1
ATOM 2750 N N . LYS A 1 339 ? 18.428 -4.748 -78.395 1 55.75 339 LYS A N 1
ATOM 2751 C CA . LYS A 1 339 ? 19.093 -3.707 -79.182 1 56.37 339 LYS A CA 1
ATOM 2752 C C . LYS A 1 339 ? 18.124 -3.124 -80.173 1 57.12 339 LYS A C 1
ATOM 2753 O O . LYS A 1 339 ? 18.079 -1.912 -80.371 1 59.11 339 LYS A O 1
ATOM 2759 N N . THR A 1 340 ? 17.34 -3.966 -80.786 1 56.33 340 THR A N 1
ATOM 2760 C CA . THR A 1 340 ? 16.315 -3.603 -81.716 1 56.74 340 THR A CA 1
ATOM 2761 C C . THR A 1 340 ? 15.262 -2.707 -81.06 1 55.88 340 THR A C 1
ATOM 2762 O O . THR A 1 340 ? 14.93 -1.684 -81.639 1 56.35 340 THR A O 1
ATOM 2766 N N . THR A 1 341 ? 14.794 -3.028 -79.854 1 55.12 341 THR A N 1
ATOM 2767 C CA . THR A 1 341 ? 13.812 -2.166 -79.198 1 55.77 341 THR A CA 1
ATOM 2768 C C . THR A 1 341 ? 14.455 -0.815 -78.731 1 54.62 341 THR A C 1
ATOM 2769 O O . THR A 1 341 ? 13.718 0.167 -78.806 1 54.82 341 THR A O 1
ATOM 2773 N N . ARG A 1 342 ? 15.76 -0.729 -78.32 1 53.53 342 ARG A N 1
ATOM 2774 C CA . ARG A 1 342 ? 16.284 0.604 -77.997 1 54.24 342 ARG A CA 1
ATOM 2775 C C . ARG A 1 342 ? 16.492 1.412 -79.287 1 54.96 342 ARG A C 1
ATOM 2776 O O . ARG A 1 342 ? 16.237 2.619 -79.291 1 54.55 342 ARG A O 1
ATOM 2784 N N . ASN A 1 343 ? 16.853 0.741 -80.4 1 55.31 343 ASN A N 1
ATOM 2785 C CA . ASN A 1 343 ? 16.985 1.43 -81.67 1 55.27 343 ASN A CA 1
ATOM 2786 C C . ASN A 1 343 ? 15.661 1.925 -82.172 1 56.84 343 ASN A C 1
ATOM 2787 O O . ASN A 1 343 ? 15.558 3.094 -82.537 1 57.39 343 ASN A O 1
ATOM 2792 N N . ALA A 1 344 ? 14.629 1.075 -82.151 1 57.68 344 ALA A N 1
ATOM 2793 C CA . ALA A 1 344 ? 13.317 1.471 -82.628 1 58.92 344 ALA A CA 1
ATOM 2794 C C . ALA A 1 344 ? 12.585 2.487 -81.774 1 61.43 344 ALA A C 1
ATOM 2795 O O . ALA A 1 344 ? 11.833 3.263 -82.359 1 62.75 344 ALA A O 1
ATOM 2797 N N . TYR A 1 345 ? 12.76 2.528 -80.43 1 62.45 345 TYR A N 1
ATOM 2798 C CA . TYR A 1 345 ? 11.957 3.485 -79.639 1 63.52 345 TYR A CA 1
ATOM 2799 C C . TYR A 1 345 ? 12.658 4.446 -78.712 1 63.08 345 TYR A C 1
ATOM 2800 O O . TYR A 1 345 ? 11.976 5.351 -78.233 1 63.5 345 TYR A O 1
ATOM 2809 N N . ILE A 1 346 ? 13.93 4.214 -78.341 1 61.84 346 ILE A N 1
ATOM 2810 C CA . ILE A 1 346 ? 14.558 5.029 -77.305 1 60.86 346 ILE A CA 1
ATOM 2811 C C . ILE A 1 346 ? 15.682 5.895 -77.805 1 61.07 346 ILE A C 1
ATOM 2812 O O . ILE A 1 346 ? 15.74 7.063 -77.449 1 61.96 346 ILE A O 1
ATOM 2817 N N . GLN A 1 347 ? 16.621 5.313 -78.558 1 60.64 347 GLN A N 1
ATOM 2818 C CA . GLN A 1 347 ? 17.858 5.942 -79.031 1 60.63 347 GLN A CA 1
ATOM 2819 C C . GLN A 1 347 ? 17.643 7.268 -79.886 1 61.66 347 GLN A C 1
ATOM 2820 O O . GLN A 1 347 ? 18.529 8.147 -79.863 1 61.98 347 GLN A O 1
ATOM 2826 N N . LYS A 1 348 ? 16.461 7.433 -80.572 1 61.3 348 LYS A N 1
ATOM 2827 C CA . LYS A 1 348 ? 16.159 8.654 -81.319 1 61.13 348 LYS A CA 1
ATOM 2828 C C . LYS A 1 348 ? 16.094 9.887 -80.382 1 61.26 348 LYS A C 1
ATOM 2829 O O . LYS A 1 348 ? 16.502 10.972 -80.784 1 61.51 348 LYS A O 1
ATOM 2835 N N . TYR A 1 349 ? 15.678 9.691 -79.116 1 60.78 349 TYR A N 1
ATOM 2836 C CA . TYR A 1 349 ? 15.571 10.723 -78.089 1 60.67 349 TYR A CA 1
ATOM 2837 C C . TYR A 1 349 ? 16.905 11.046 -77.354 1 60.95 349 TYR A C 1
ATOM 2838 O O . TYR A 1 349 ? 17.041 12.064 -76.662 1 60.88 349 TYR A O 1
ATOM 2847 N N . LEU A 1 350 ? 17.878 10.166 -77.495 1 61.31 350 LEU A N 1
ATOM 2848 C CA . LEU A 1 350 ? 19.174 10.326 -76.864 1 61.75 350 LEU A CA 1
ATOM 2849 C C . LEU A 1 350 ? 20.066 11.144 -77.806 1 65.01 350 LEU A C 1
ATOM 2850 O O . LEU A 1 350 ? 20.695 12.123 -77.3 1 66.3 350 LEU A O 1
#

GO terms:
  GO:0005509 calcium ion binding (F, IDA)
  GO:0016020 membrane (C, IDA)
  GO:0043067 regulation of programmed cell death (P, IDA)
  GO:0008270 zinc ion binding (F, IDA)
  GO:0017040 N-acylsphingosine amidohydrolase activity (F, IDA)
  GO:0046514 ceramide catabolic process (P, IDA)
  GO:0042552 myelination (P, IMP)
  GO:0017040 N-acylsphingosine amidohydrolase activity (F, IMP)
  GO:0046512 sphingosine biosynthetic process (P, IMP)
  GO:0046514 ceramide catabolic process (P, IMP)
  GO:0005789 endoplasmic reticulum membrane (C, TAS)
  GO:0000139 Golgi membrane (C, IDA)
  GO:0005789 endoplasmic reticulum membrane (C, IDA)
  GO:0046512 sphingosine biosynthetic process (P, IDA)
  GO:0071602 phytosphingosine biosynthetic process (P, IDA)
  GO:0008284 positive regulation of cell population proliferation (P, IMP)